Protein AF-0000000087012148 (afdb_homodimer)

Nearest PDB structures (foldseek):
  6m2l-assembly2_B  TM=3.483E-01  e=2.816E+00  Plasmodium falciparum
  6m2l-assembly2_B  TM=3.485E-01  e=2.816E+00  Plasmodium falciparum

Solvent-accessible surface area (backbone atoms only — not comparable to full-atom values): 12250 Å² total; per-residue (Å²): 110,65,52,36,38,50,12,11,38,54,11,36,57,61,31,47,66,71,32,68,91,50,53,59,61,25,16,51,49,19,29,75,74,71,70,39,85,30,46,66,58,12,48,53,53,48,35,51,50,29,19,52,47,32,41,52,51,52,48,51,41,53,75,36,44,45,42,52,46,76,83,33,65,62,16,32,44,51,51,5,38,26,48,8,15,28,47,37,55,70,45,52,46,51,46,27,76,71,75,50,79,64,88,87,43,71,61,60,51,50,30,31,28,49,22,18,27,45,19,32,47,48,29,45,71,72,102,112,66,52,36,38,51,12,10,38,53,12,36,58,59,32,47,67,73,31,70,92,50,52,61,62,26,16,52,50,19,28,74,72,72,69,41,84,31,46,68,57,10,47,52,52,49,34,52,51,28,20,51,49,32,40,52,51,53,48,53,39,53,75,36,46,46,41,51,46,77,86,34,66,62,15,32,43,50,50,4,38,26,46,8,15,29,47,37,56,70,45,52,46,50,45,27,75,72,74,50,79,66,87,86,45,69,62,58,51,50,28,32,29,49,22,17,28,44,18,32,47,47,30,46,71,72,103

Sequence (254 aa):
MIKKILSGFIGGLLEIIFFINNLSVFSTISYHVLRIDSVIVGILLHLIAAIIIALVGISIIEVTKVRYENRNFLSTLIMGILFGSAVLSLFSLPVHLLVFPIKITLTYVLAHIFYGIITYLVYSFFKMIKKILSGFIGGLLEIIFFINNLSVFSTISYHVLRIDSVIVGILLHLIAAIIIALVGISIIEVTKVRYENRNFLSTLIMGILFGSAVLSLFSLPVHLLVFPIKITLTYVLAHIFYGIITYLVYSFFK

Structure (mmCIF, N/CA/C/O backbone):
data_AF-0000000087012148-model_v1
#
loop_
_entity.id
_entity.type
_entity.pdbx_description
1 polymer 'Uncharacterized protein'
#
loop_
_atom_site.group_PDB
_atom_site.id
_atom_site.type_symbol
_atom_site.label_atom_id
_atom_site.label_alt_id
_atom_site.label_comp_id
_atom_site.label_asym_id
_atom_site.label_entity_id
_atom_site.label_seq_id
_atom_site.pdbx_PDB_ins_code
_atom_site.Cartn_x
_atom_site.Cartn_y
_atom_site.Cartn_z
_atom_site.occupancy
_atom_site.B_iso_or_equiv
_atom_site.auth_seq_id
_atom_site.auth_comp_id
_atom_site.auth_asym_id
_atom_site.auth_atom_id
_atom_site.pdbx_PDB_model_num
ATOM 1 N N . MET A 1 1 ? 14.242 19.812 -2.201 1 91.94 1 MET A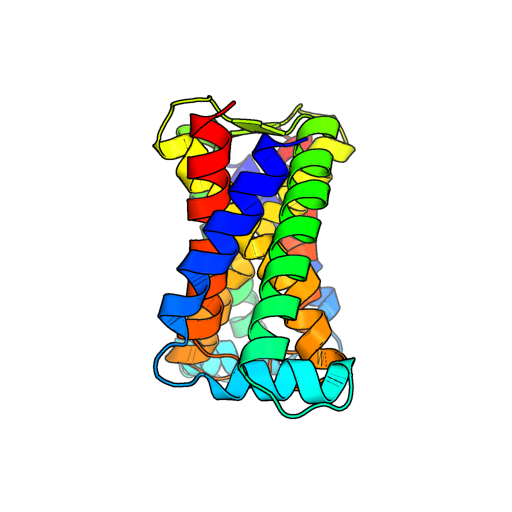 N 1
ATOM 2 C CA . MET A 1 1 ? 14.516 18.797 -3.221 1 91.94 1 MET A CA 1
ATOM 3 C C . MET A 1 1 ? 15.594 17.844 -2.756 1 91.94 1 MET A C 1
ATOM 5 O O . MET A 1 1 ? 15.367 16.625 -2.691 1 91.94 1 MET A O 1
ATOM 9 N N . ILE A 1 2 ? 16.672 18.219 -2.178 1 94.56 2 ILE A N 1
ATOM 10 C CA . ILE A 1 2 ? 17.812 17.406 -1.801 1 94.56 2 ILE A CA 1
ATOM 11 C C . ILE A 1 2 ? 17.422 16.438 -0.677 1 94.56 2 ILE A C 1
ATOM 13 O O . ILE A 1 2 ? 17.859 15.289 -0.653 1 94.56 2 ILE A O 1
ATOM 17 N N . LYS A 1 3 ? 16.609 16.906 0.231 1 96.19 3 LYS A N 1
ATOM 18 C CA . LYS A 1 3 ? 16.188 16.047 1.338 1 96.19 3 LYS A CA 1
ATOM 19 C C . LYS A 1 3 ? 15.383 14.859 0.835 1 96.19 3 LYS A C 1
ATOM 21 O O . LYS A 1 3 ? 15.516 13.75 1.353 1 96.19 3 LYS A O 1
ATOM 26 N N . LYS A 1 4 ? 14.562 15.102 -0.16 1 97.75 4 LYS A N 1
ATOM 27 C CA . LYS A 1 4 ? 13.766 14.023 -0.745 1 97.75 4 LYS A CA 1
ATOM 28 C C . LYS A 1 4 ? 14.65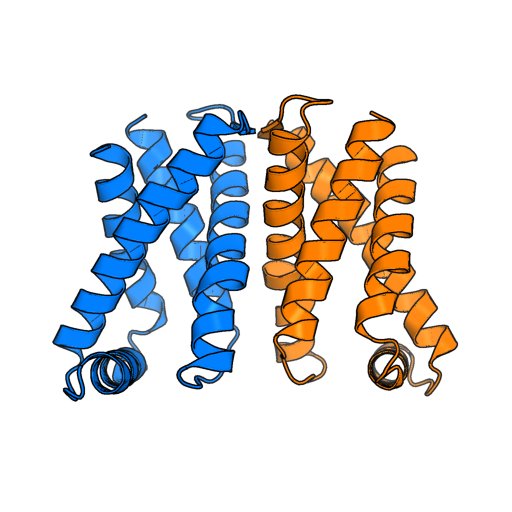6 13.016 -1.473 1 97.75 4 LYS A C 1
ATOM 30 O O . LYS A 1 4 ? 14.438 11.812 -1.373 1 97.75 4 LYS A O 1
ATOM 35 N N . ILE A 1 5 ? 15.633 13.547 -2.186 1 98 5 ILE A N 1
ATOM 36 C CA . ILE A 1 5 ? 16.562 12.711 -2.93 1 98 5 ILE A CA 1
ATOM 37 C C . ILE A 1 5 ? 17.359 11.836 -1.962 1 98 5 ILE A C 1
ATOM 39 O O . ILE A 1 5 ? 17.453 10.625 -2.15 1 98 5 ILE A O 1
ATOM 43 N N . LEU A 1 6 ? 17.859 12.484 -0.944 1 98.31 6 LEU A N 1
ATOM 44 C CA . LEU A 1 6 ? 18.656 11.766 0.051 1 98.31 6 LEU A CA 1
ATOM 45 C C . LEU A 1 6 ? 17.812 10.711 0.758 1 98.31 6 LEU A C 1
ATOM 47 O O . LEU A 1 6 ? 18.281 9.602 1.019 1 98.31 6 LEU A O 1
ATOM 51 N N . SER A 1 7 ? 16.594 11.031 1.117 1 98.44 7 SER A N 1
ATOM 52 C CA . SER A 1 7 ? 15.695 10.109 1.802 1 98.44 7 SER A CA 1
ATOM 53 C C . SER A 1 7 ? 15.383 8.891 0.935 1 98.44 7 SER A C 1
ATOM 55 O O . SER A 1 7 ? 15.422 7.754 1.413 1 98.44 7 SER A O 1
ATOM 57 N N . GLY A 1 8 ? 15.102 9.164 -0.38 1 98.69 8 GLY A N 1
ATOM 58 C CA . GLY A 1 8 ? 14.859 8.062 -1.299 1 98.69 8 GLY A CA 1
ATOM 59 C C . GLY A 1 8 ? 16.078 7.168 -1.496 1 98.69 8 GLY A C 1
ATOM 60 O O . GLY A 1 8 ? 15.945 5.945 -1.564 1 98.69 8 GLY A O 1
ATOM 61 N N . PHE A 1 9 ? 17.234 7.801 -1.515 1 98.75 9 PHE A N 1
ATOM 62 C CA . PHE A 1 9 ? 18.484 7.062 -1.717 1 98.75 9 PHE A CA 1
ATOM 63 C C . PHE A 1 9 ? 18.766 6.152 -0.529 1 98.75 9 PHE A C 1
ATOM 65 O O . PHE A 1 9 ? 19.031 4.961 -0.702 1 98.75 9 PHE A O 1
ATOM 72 N N . ILE A 1 10 ? 18.703 6.699 0.654 1 98.81 10 ILE A N 1
ATOM 73 C CA . ILE A 1 10 ? 19 5.934 1.859 1 98.81 10 ILE A CA 1
ATOM 74 C C . ILE A 1 10 ? 17.953 4.836 2.045 1 98.81 10 ILE A C 1
ATOM 76 O O . ILE A 1 10 ? 18.281 3.697 2.373 1 98.81 10 ILE A O 1
ATOM 80 N N . GLY A 1 11 ? 16.688 5.188 1.846 1 98.75 11 GLY A N 1
ATOM 81 C CA . GLY A 1 11 ? 15.641 4.176 1.901 1 98.75 11 GLY A CA 1
ATOM 82 C C . GLY A 1 11 ? 15.867 3.033 0.93 1 98.75 11 GLY A C 1
ATOM 83 O O . GLY A 1 11 ? 15.758 1.864 1.306 1 98.75 11 GLY A O 1
ATOM 84 N N . GLY A 1 12 ? 16.172 3.348 -0.321 1 98.56 12 GLY A N 1
ATOM 85 C CA . GLY A 1 12 ? 16.438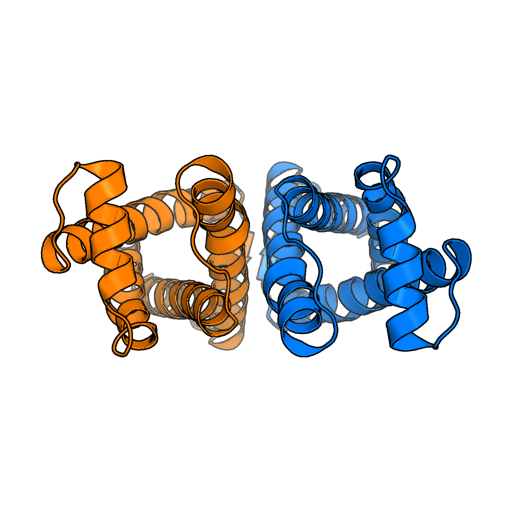 2.34 -1.339 1 98.56 12 GLY A CA 1
ATOM 86 C C . GLY A 1 12 ? 17.656 1.488 -1.04 1 98.56 12 GLY A C 1
ATOM 87 O O . GLY A 1 12 ? 17.641 0.277 -1.27 1 98.56 12 GLY A O 1
ATOM 88 N N . LEU A 1 13 ? 18.656 2.154 -0.53 1 98.56 13 LEU A N 1
ATOM 89 C CA . LEU A 1 13 ? 19.891 1.451 -0.211 1 98.56 13 LEU A CA 1
ATOM 90 C C . LEU A 1 13 ? 19.656 0.433 0.902 1 98.56 13 LEU A C 1
ATOM 92 O O . LEU A 1 13 ? 20.078 -0.724 0.783 1 98.56 13 LEU A O 1
ATOM 96 N N . LEU A 1 14 ? 19 0.819 1.932 1 98.62 14 LEU A N 1
ATOM 97 C CA . LEU A 1 14 ? 18.797 -0.055 3.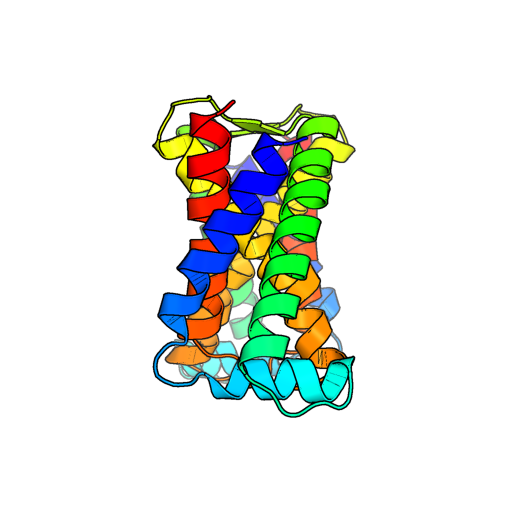082 1 98.62 14 LEU A CA 1
ATOM 98 C C . LEU A 1 14 ? 17.781 -1.148 2.768 1 98.62 14 LEU A C 1
ATOM 100 O O . LEU A 1 14 ? 17.812 -2.227 3.363 1 98.62 14 LEU A O 1
ATOM 104 N N . GLU A 1 15 ? 16.906 -0.834 1.842 1 98 15 GLU A N 1
ATOM 105 C CA . GLU A 1 15 ? 15.922 -1.829 1.407 1 98 15 GLU A CA 1
ATOM 106 C C . GLU A 1 15 ? 16.609 -3.074 0.858 1 98 15 GLU A C 1
ATOM 108 O O . GLU A 1 15 ? 16.078 -4.18 0.941 1 98 15 GLU A O 1
ATOM 113 N N . ILE A 1 16 ? 17.844 -2.955 0.319 1 97.5 16 ILE A N 1
ATOM 114 C CA . ILE A 1 16 ? 18.578 -4.035 -0.337 1 97.5 16 ILE A CA 1
ATOM 115 C C . ILE A 1 16 ? 18.875 -5.137 0.672 1 97.5 16 ILE A C 1
ATOM 117 O O . ILE A 1 16 ? 19.016 -6.305 0.3 1 97.5 16 ILE A O 1
ATOM 121 N N . ILE A 1 17 ? 18.891 -4.82 1.974 1 97.69 17 ILE A N 1
ATOM 122 C CA . ILE A 1 17 ? 19.203 -5.793 3.018 1 97.69 17 ILE A CA 1
ATOM 123 C C . ILE A 1 17 ? 18.188 -6.934 2.963 1 97.69 17 ILE A C 1
ATOM 125 O O . ILE A 1 17 ? 18.516 -8.086 3.266 1 97.69 17 ILE A O 1
ATOM 129 N N . PHE A 1 18 ? 16.984 -6.703 2.523 1 97.06 18 PHE A N 1
ATOM 130 C CA . PHE A 1 18 ? 15.922 -7.703 2.467 1 97.06 18 PHE A CA 1
ATOM 131 C C . PHE A 1 18 ? 16.172 -8.703 1.343 1 97.06 18 PHE A C 1
ATOM 133 O O . PHE A 1 18 ? 15.547 -9.758 1.29 1 97.06 18 PHE A O 1
ATOM 140 N N . PHE A 1 19 ? 17.141 -8.367 0.481 1 94.94 19 PHE A N 1
ATOM 141 C CA . PHE A 1 19 ? 17.344 -9.195 -0.703 1 94.94 19 PHE A CA 1
ATOM 142 C C . PHE A 1 19 ? 18.766 -9.766 -0.725 1 94.94 19 PHE A C 1
ATOM 144 O O . PHE A 1 19 ? 19.219 -10.258 -1.755 1 94.94 19 PHE A O 1
ATOM 151 N N . ILE A 1 20 ? 19.438 -9.711 0.345 1 94.19 20 ILE A N 1
ATOM 152 C CA . ILE A 1 20 ? 20.844 -10.102 0.392 1 94.19 20 ILE A CA 1
ATOM 153 C C . ILE A 1 20 ? 20.984 -11.586 0.055 1 94.19 20 ILE A C 1
ATOM 155 O O . ILE A 1 20 ? 21.984 -12 -0.529 1 94.19 20 ILE A O 1
ATOM 159 N N . ASN A 1 21 ? 19.922 -12.414 0.389 1 92.81 21 ASN A N 1
ATOM 160 C CA . ASN A 1 21 ? 19.984 -13.852 0.114 1 92.81 21 ASN A CA 1
ATOM 161 C C . ASN A 1 21 ? 19.562 -14.164 -1.318 1 92.81 21 ASN A C 1
ATOM 163 O O . ASN A 1 21 ? 19.672 -15.305 -1.767 1 92.81 21 ASN A O 1
ATOM 167 N N . ASN A 1 22 ? 19.078 -13.242 -1.98 1 92.12 22 ASN A N 1
ATOM 168 C CA . ASN A 1 22 ? 18.656 -13.414 -3.369 1 92.12 22 ASN A CA 1
ATOM 169 C C . ASN A 1 22 ? 18.828 -12.133 -4.168 1 92.12 22 ASN A C 1
ATOM 171 O O . ASN A 1 22 ? 17.844 -11.477 -4.52 1 92.12 22 ASN A O 1
ATOM 175 N N . LEU A 1 23 ? 20.031 -11.93 -4.578 1 93.94 23 LEU A N 1
ATOM 176 C CA . LEU A 1 23 ? 20.344 -10.688 -5.281 1 93.94 23 LEU A CA 1
ATOM 177 C C . LEU A 1 23 ? 20.016 -10.805 -6.766 1 93.94 23 LEU A C 1
ATOM 179 O O . LEU A 1 23 ? 20.062 -9.812 -7.492 1 93.94 23 LEU A O 1
ATOM 183 N N . SER A 1 24 ? 19.625 -12.016 -7.184 1 93.19 24 SER A N 1
ATOM 184 C CA . SER A 1 24 ? 19.328 -12.234 -8.594 1 93.19 24 SER A CA 1
ATOM 185 C C . SER A 1 24 ? 18.109 -11.43 -9.047 1 93.19 24 SER A C 1
ATOM 187 O O . SER A 1 24 ? 17.938 -11.188 -10.242 1 93.19 24 SER A O 1
ATOM 189 N N . VAL A 1 25 ? 17.312 -11.016 -8.07 1 91.56 25 VAL A N 1
ATOM 190 C CA . VAL A 1 25 ? 16.172 -10.18 -8.383 1 91.56 25 VAL A CA 1
ATOM 191 C C . VAL A 1 25 ? 16.625 -8.914 -9.102 1 91.56 25 VAL A C 1
ATOM 193 O O . VAL A 1 25 ? 15.938 -8.422 -10.008 1 91.56 25 VAL A O 1
ATOM 196 N N . PHE A 1 26 ? 17.766 -8.398 -8.781 1 95 26 PHE A N 1
ATOM 197 C CA . PHE A 1 26 ? 18.266 -7.168 -9.391 1 95 26 PHE A CA 1
ATOM 198 C C . PHE A 1 26 ? 18.797 -7.434 -10.797 1 95 26 PHE A C 1
ATOM 200 O O . PHE A 1 26 ? 18.641 -6.598 -11.688 1 95 26 PHE A O 1
ATOM 207 N N . SER A 1 27 ? 19.359 -8.602 -11 1 95.44 27 SER A N 1
ATOM 208 C CA . SER A 1 27 ? 19.75 -8.945 -12.359 1 95.44 27 SER A CA 1
ATOM 209 C C . SER A 1 27 ? 18.547 -9.125 -13.266 1 95.44 27 SER A C 1
ATOM 211 O O . SER A 1 27 ? 18.594 -8.789 -14.453 1 95.44 27 SER A O 1
ATOM 213 N N . THR A 1 28 ? 17.5 -9.648 -12.68 1 92.94 28 THR A N 1
ATOM 214 C CA . THR A 1 28 ? 16.25 -9.773 -13.43 1 92.94 28 THR A CA 1
ATOM 215 C C . THR A 1 28 ? 15.742 -8.398 -13.867 1 92.94 28 THR A C 1
ATOM 217 O O . THR A 1 28 ? 15.312 -8.219 -15 1 92.94 28 THR A O 1
ATOM 220 N N . ILE A 1 29 ? 15.789 -7.484 -13 1 92.56 29 ILE A N 1
ATOM 221 C CA . ILE A 1 29 ? 15.359 -6.121 -13.281 1 92.56 29 ILE A CA 1
ATOM 222 C C . ILE A 1 29 ? 16.203 -5.531 -14.406 1 92.56 29 ILE A C 1
ATOM 224 O O . ILE A 1 29 ? 15.672 -5.016 -15.391 1 92.56 29 ILE A O 1
ATOM 228 N N . SER A 1 30 ? 17.5 -5.617 -14.297 1 95.38 30 SER A N 1
ATOM 229 C CA . SER A 1 30 ? 18.375 -5.027 -15.289 1 95.38 30 SER A CA 1
ATOM 230 C C . SER A 1 30 ? 18.203 -5.699 -16.656 1 95.38 30 SER A C 1
ATOM 232 O O . SER A 1 30 ? 18.234 -5.035 -17.688 1 95.38 30 SER A O 1
ATOM 234 N N . TYR A 1 31 ? 18.016 -6.984 -16.641 1 94.56 31 TYR A N 1
ATOM 235 C CA . TYR A 1 31 ? 17.812 -7.703 -17.891 1 94.56 31 TYR A CA 1
ATOM 236 C C . TYR A 1 31 ? 16.547 -7.227 -18.594 1 94.56 31 TYR A C 1
ATOM 238 O O . TYR A 1 31 ? 16.547 -7 -19.797 1 94.56 31 TYR A O 1
ATOM 246 N N . HIS A 1 32 ? 15.492 -7.039 -17.828 1 93.19 32 HIS A N 1
ATOM 247 C CA . HIS A 1 32 ? 14.211 -6.672 -18.438 1 93.19 32 HIS A CA 1
ATOM 248 C C . HIS A 1 32 ? 14.211 -5.207 -18.859 1 93.19 32 HIS A C 1
ATOM 250 O O . HIS A 1 32 ? 13.523 -4.844 -19.828 1 93.19 32 HIS A O 1
ATOM 256 N N . VAL A 1 33 ? 14.992 -4.391 -18.203 1 91.56 33 VAL A N 1
ATOM 257 C CA . VAL A 1 33 ? 14.969 -2.965 -18.5 1 91.56 33 VAL A CA 1
ATOM 258 C C . VAL A 1 33 ? 16.031 -2.637 -19.547 1 91.56 33 VAL A C 1
ATOM 260 O O . VAL A 1 33 ? 15.773 -1.896 -20.5 1 91.56 33 VAL A O 1
ATOM 263 N N . LEU A 1 34 ? 17.188 -3.211 -19.5 1 96.06 34 LEU A N 1
ATOM 264 C CA . LEU A 1 34 ? 18.312 -2.795 -20.328 1 96.06 34 LEU A CA 1
ATOM 265 C C . LEU A 1 34 ? 18.844 -3.967 -21.156 1 96.06 34 LEU A C 1
ATOM 267 O O . LEU A 1 34 ? 19.719 -3.791 -22 1 96.06 34 LEU A O 1
ATOM 271 N N . ARG A 1 35 ? 18.359 -5.195 -20.859 1 96.5 35 ARG A N 1
ATOM 272 C CA . ARG A 1 35 ? 18.844 -6.41 -21.516 1 96.5 35 ARG A CA 1
ATOM 273 C C . ARG A 1 35 ? 20.281 -6.719 -21.125 1 96.5 35 ARG A C 1
ATOM 275 O O . ARG A 1 35 ? 21.078 -7.164 -21.953 1 96.5 35 ARG A O 1
ATOM 282 N N . ILE A 1 36 ? 20.688 -6.332 -19.906 1 96.75 36 ILE A N 1
ATOM 283 C CA . ILE A 1 36 ? 22 -6.629 -19.312 1 96.75 36 ILE A CA 1
ATOM 284 C C . ILE A 1 36 ? 21.797 -7.465 -18.047 1 96.75 36 ILE A C 1
ATOM 286 O O . ILE A 1 36 ? 21.047 -7.082 -17.156 1 96.75 36 ILE A O 1
ATOM 290 N N . ASP A 1 37 ? 22.375 -8.617 -18.016 1 96.38 37 ASP A N 1
ATOM 291 C CA . ASP A 1 37 ? 22.297 -9.477 -16.828 1 96.38 37 ASP A CA 1
ATOM 292 C C . ASP A 1 37 ? 23.359 -9.109 -15.805 1 96.38 37 ASP A C 1
ATOM 294 O O . ASP A 1 37 ? 24.453 -9.664 -15.812 1 96.38 37 ASP A O 1
ATOM 298 N N . SER A 1 38 ? 23.062 -8.156 -14.969 1 97.81 38 SER A N 1
ATOM 299 C CA . SER A 1 38 ? 24.016 -7.648 -13.992 1 97.81 38 SER A CA 1
ATOM 300 C C . SER A 1 38 ? 23.328 -7.238 -12.695 1 97.81 38 SER A C 1
ATOM 302 O O . SER A 1 38 ? 22.406 -6.406 -12.711 1 97.81 38 SER A O 1
ATOM 304 N N . VAL A 1 39 ? 23.766 -7.777 -11.617 1 97.5 39 VAL A N 1
ATOM 305 C CA . VAL A 1 39 ? 23.25 -7.449 -10.297 1 97.5 39 VAL A CA 1
ATOM 306 C C . VAL A 1 39 ? 23.547 -5.988 -9.969 1 97.5 39 VAL A C 1
ATOM 308 O O . VAL A 1 39 ? 22.672 -5.266 -9.484 1 97.5 39 VAL A O 1
ATOM 311 N N . ILE A 1 40 ? 24.734 -5.547 -10.281 1 97.88 40 ILE A N 1
ATOM 312 C CA . ILE A 1 40 ? 25.172 -4.191 -9.953 1 97.88 40 ILE A CA 1
ATOM 313 C C . ILE A 1 40 ? 24.328 -3.18 -10.719 1 97.88 40 ILE A C 1
ATOM 315 O O . ILE A 1 40 ? 23.859 -2.188 -10.148 1 97.88 40 ILE A O 1
ATOM 319 N N . VAL A 1 41 ? 24.094 -3.459 -11.992 1 98.06 41 VAL A N 1
ATOM 320 C CA . VAL A 1 41 ? 23.281 -2.561 -12.805 1 98.06 41 VAL A CA 1
ATOM 321 C C . VAL A 1 41 ? 21.844 -2.559 -12.289 1 98.06 41 VAL A C 1
ATOM 323 O O . VAL A 1 41 ? 21.188 -1.509 -12.234 1 98.06 41 VAL A O 1
ATOM 326 N N . GLY A 1 42 ? 21.391 -3.711 -11.883 1 97.38 42 GLY A N 1
ATOM 327 C CA . GLY A 1 42 ? 20.062 -3.809 -11.305 1 97.38 42 GLY A CA 1
ATOM 328 C C . GLY A 1 42 ? 19.906 -2.998 -10.031 1 97.38 42 GLY A C 1
ATOM 329 O O . GLY A 1 42 ? 18.891 -2.348 -9.828 1 97.38 42 GLY A O 1
ATOM 330 N N . ILE A 1 43 ? 20.922 -3.01 -9.234 1 98 43 ILE A N 1
ATOM 331 C CA . ILE A 1 43 ? 20.922 -2.25 -7.988 1 98 43 ILE A CA 1
ATOM 332 C C . ILE A 1 43 ? 20.891 -0.755 -8.297 1 98 43 ILE A C 1
ATOM 334 O O . ILE A 1 43 ? 20.156 0.006 -7.672 1 98 43 ILE A O 1
ATOM 338 N N . LEU A 1 44 ? 21.688 -0.375 -9.25 1 98.31 44 LEU A N 1
ATOM 339 C CA . LEU A 1 44 ? 21.719 1.031 -9.633 1 98.31 44 LEU A CA 1
ATOM 340 C C . LEU A 1 44 ? 20.359 1.487 -10.133 1 98.31 44 LEU A C 1
ATOM 342 O O . LEU A 1 44 ? 19.891 2.57 -9.773 1 98.31 44 LEU A O 1
ATOM 346 N N . LEU A 1 45 ? 19.719 0.699 -10.969 1 97.56 45 LEU A N 1
ATOM 347 C CA . LEU A 1 45 ? 18.391 1.014 -11.469 1 97.56 45 LEU A CA 1
ATOM 348 C C . LEU A 1 45 ? 17.391 1.102 -10.328 1 97.56 45 LEU A C 1
ATOM 350 O O . LEU A 1 45 ? 16.531 1.991 -10.305 1 97.56 45 LEU A O 1
ATOM 354 N N . HIS A 1 46 ? 17.484 0.203 -9.438 1 97 46 HIS A N 1
ATOM 355 C CA . HIS A 1 46 ? 16.625 0.197 -8.258 1 97 46 HIS A CA 1
ATOM 356 C C . HIS A 1 46 ? 16.797 1.479 -7.449 1 97 46 HIS A C 1
ATOM 358 O O . HIS A 1 46 ? 15.812 2.074 -7.012 1 97 46 HIS A O 1
ATOM 364 N N . LEU A 1 47 ? 18.016 1.932 -7.258 1 98.5 47 LEU A N 1
ATOM 365 C CA . LEU A 1 47 ? 18.266 3.141 -6.48 1 98.5 47 LEU A CA 1
ATOM 366 C C . LEU A 1 47 ? 17.75 4.375 -7.211 1 98.5 47 LEU A C 1
ATOM 368 O O . LEU A 1 47 ? 17.203 5.289 -6.586 1 98.5 47 LEU A O 1
ATOM 372 N N . ILE A 1 48 ? 17.891 4.41 -8.484 1 98.38 48 ILE A N 1
ATOM 373 C CA . ILE A 1 48 ? 17.344 5.508 -9.281 1 98.38 48 ILE A CA 1
ATOM 374 C C . ILE A 1 48 ? 15.828 5.555 -9.117 1 98.38 48 ILE A C 1
ATOM 376 O O . ILE A 1 48 ? 15.258 6.621 -8.875 1 98.38 48 ILE A O 1
ATOM 380 N N . ALA A 1 49 ? 15.172 4.391 -9.258 1 97.94 49 ALA A N 1
ATOM 381 C CA . ALA A 1 49 ? 13.727 4.324 -9.094 1 97.94 49 ALA A CA 1
ATOM 382 C C . ALA A 1 49 ? 13.312 4.781 -7.695 1 97.94 49 ALA A C 1
ATOM 384 O O . ALA A 1 49 ? 12.352 5.535 -7.543 1 97.94 49 ALA A O 1
ATOM 385 N N . ALA A 1 50 ? 14.078 4.363 -6.684 1 98.56 50 ALA A N 1
ATOM 386 C CA . ALA A 1 50 ? 13.789 4.723 -5.297 1 98.56 50 ALA A CA 1
ATOM 387 C C . ALA A 1 50 ? 13.844 6.234 -5.094 1 98.56 50 ALA A C 1
ATOM 389 O O . ALA A 1 50 ? 13 6.809 -4.406 1 98.56 50 ALA A O 1
ATOM 390 N N . ILE A 1 51 ? 14.797 6.855 -5.699 1 98.69 51 ILE A N 1
ATOM 391 C CA . ILE A 1 51 ? 14.992 8.297 -5.578 1 98.69 51 ILE A CA 1
ATOM 392 C C . ILE A 1 51 ? 13.852 9.031 -6.277 1 98.69 51 ILE A C 1
ATOM 394 O O . ILE A 1 51 ? 13.258 9.953 -5.715 1 98.69 51 ILE A O 1
ATOM 398 N N . ILE A 1 52 ? 13.5 8.617 -7.5 1 98.62 52 ILE A N 1
ATOM 399 C CA . ILE A 1 52 ? 12.453 9.266 -8.281 1 98.62 52 ILE A CA 1
ATOM 400 C C . ILE A 1 52 ? 11.117 9.133 -7.555 1 98.62 52 ILE A C 1
ATOM 402 O O . ILE A 1 52 ? 10.367 10.109 -7.438 1 98.62 52 ILE A O 1
ATOM 406 N N . ILE A 1 53 ? 10.867 8.016 -7.023 1 98.56 53 ILE A N 1
ATOM 407 C CA . ILE A 1 53 ? 9.594 7.754 -6.359 1 98.56 53 ILE A CA 1
ATOM 408 C C . ILE A 1 53 ? 9.484 8.602 -5.09 1 98.56 53 ILE A C 1
ATOM 410 O O . ILE A 1 53 ? 8.43 9.148 -4.789 1 98.56 53 ILE A O 1
ATOM 414 N N . ALA A 1 54 ? 10.586 8.656 -4.324 1 98.56 54 ALA A N 1
ATOM 415 C CA . ALA A 1 54 ? 10.578 9.5 -3.129 1 98.56 54 ALA A CA 1
ATOM 416 C C . ALA A 1 54 ? 10.352 10.961 -3.494 1 98.56 54 ALA A C 1
ATOM 418 O O . ALA A 1 54 ? 9.547 11.648 -2.857 1 98.56 54 ALA A O 1
ATOM 419 N N . LEU A 1 55 ? 11.031 11.438 -4.527 1 98.44 55 LEU A N 1
ATOM 420 C CA . LEU A 1 55 ? 10.914 12.828 -4.969 1 98.44 55 LEU A CA 1
ATOM 421 C C . LEU A 1 55 ? 9.484 13.148 -5.387 1 98.44 55 LEU A C 1
ATOM 423 O O . LEU A 1 55 ? 8.914 14.141 -4.926 1 98.44 55 LEU A O 1
ATOM 427 N N . VAL A 1 56 ? 8.891 12.336 -6.23 1 98.12 56 VAL A N 1
ATOM 428 C CA . VAL A 1 56 ? 7.555 12.57 -6.777 1 98.12 56 VAL A CA 1
ATOM 429 C C . VAL A 1 56 ? 6.504 12.328 -5.695 1 98.12 56 VAL A C 1
ATOM 431 O O . VAL A 1 56 ? 5.621 13.164 -5.484 1 98.12 56 VAL A O 1
ATOM 434 N N . GLY A 1 57 ? 6.645 11.203 -4.988 1 98.25 57 GLY A N 1
ATOM 435 C CA . GLY A 1 57 ? 5.648 10.836 -3.992 1 98.25 57 GLY A CA 1
ATOM 436 C C . GLY A 1 57 ? 5.543 11.836 -2.854 1 98.25 57 GLY A C 1
ATOM 437 O O . GLY A 1 57 ? 4.445 12.266 -2.498 1 98.25 57 GLY A O 1
ATOM 438 N N . ILE A 1 58 ? 6.68 12.219 -2.26 1 97.75 58 ILE A N 1
ATOM 439 C CA . ILE A 1 58 ? 6.68 13.172 -1.158 1 97.75 58 ILE A CA 1
ATOM 440 C C . ILE A 1 58 ? 6.168 14.523 -1.65 1 97.75 58 ILE A C 1
ATOM 442 O O . ILE A 1 58 ? 5.426 15.211 -0.943 1 97.75 58 ILE A O 1
ATOM 446 N N . SER A 1 59 ? 6.539 14.922 -2.904 1 98 59 SER A N 1
ATOM 447 C CA . SER A 1 59 ? 6.07 16.188 -3.475 1 98 59 SER A CA 1
ATOM 448 C C . SER A 1 59 ? 4.551 16.203 -3.607 1 98 59 SER A C 1
ATOM 450 O O . SER A 1 59 ? 3.906 17.203 -3.297 1 98 59 SER A O 1
ATOM 452 N N . ILE A 1 60 ? 3.945 15.086 -4.051 1 97.81 60 ILE A N 1
ATOM 453 C CA . ILE A 1 60 ? 2.498 14.984 -4.195 1 97.81 60 ILE A CA 1
ATOM 454 C C . ILE A 1 60 ? 1.831 15.117 -2.83 1 97.81 60 ILE A C 1
ATOM 456 O O . ILE A 1 60 ? 0.867 15.875 -2.674 1 97.81 60 ILE A O 1
ATOM 460 N N . ILE A 1 61 ? 2.391 14.422 -1.839 1 97 61 ILE A N 1
ATOM 461 C CA . ILE A 1 61 ? 1.828 14.445 -0.492 1 97 61 ILE A CA 1
ATOM 462 C C . ILE A 1 61 ? 1.891 15.859 0.073 1 97 61 ILE A C 1
ATOM 464 O O . ILE A 1 61 ? 0.932 16.328 0.686 1 97 61 ILE A O 1
ATOM 468 N N . GLU A 1 62 ? 2.949 16.547 -0.174 1 94.94 62 GLU A N 1
ATOM 469 C CA . GLU A 1 62 ? 3.115 17.906 0.315 1 94.94 62 GLU A CA 1
ATOM 470 C C . GLU A 1 62 ? 2.135 18.859 -0.364 1 94.94 62 GLU A C 1
ATOM 472 O O . GLU A 1 62 ? 1.481 19.656 0.302 1 94.94 62 GLU A O 1
ATOM 477 N N . VAL A 1 63 ? 2.008 18.75 -1.661 1 95.56 63 VAL A N 1
ATOM 478 C CA . VAL A 1 63 ? 1.193 19.703 -2.414 1 95.56 63 VAL A CA 1
ATOM 479 C C . VAL A 1 63 ? -0.283 19.484 -2.094 1 95.56 63 VAL A C 1
ATOM 481 O O . VAL A 1 63 ? -1.077 20.438 -2.123 1 95.56 63 VAL A O 1
ATOM 484 N N . THR A 1 64 ? -0.662 18.266 -1.665 1 95.69 64 THR A N 1
ATOM 485 C CA . THR A 1 64 ? -2.062 17.969 -1.391 1 95.69 64 THR A CA 1
ATOM 486 C C . THR A 1 64 ? -2.398 18.234 0.073 1 95.69 64 THR A C 1
ATOM 488 O O . THR A 1 64 ? -3.512 17.969 0.522 1 95.69 64 THR A O 1
ATOM 491 N N . LYS A 1 65 ? -1.372 18.625 0.886 1 93.69 65 LYS A N 1
ATOM 492 C CA . LYS A 1 65 ? -1.552 19.125 2.244 1 93.69 65 LYS A CA 1
ATOM 493 C C . LYS A 1 65 ? -1.889 18 3.211 1 93.69 65 LYS A C 1
ATOM 495 O O . LYS A 1 65 ? -2.68 18.172 4.137 1 93.69 65 LYS A O 1
ATOM 500 N N . VAL A 1 66 ? -1.455 16.844 2.875 1 94.62 66 VAL A N 1
ATOM 501 C CA . VAL A 1 66 ? -1.369 15.805 3.9 1 94.62 66 VAL A CA 1
ATOM 502 C C . VAL A 1 66 ? -0.175 16.078 4.812 1 94.62 66 VAL A C 1
ATOM 504 O O . VAL A 1 66 ? 0.952 16.234 4.336 1 94.62 66 VAL A O 1
ATOM 507 N N . ARG A 1 67 ? -0.48 16.125 6.082 1 92.69 67 ARG A N 1
ATOM 508 C CA . ARG A 1 67 ? 0.553 16.562 7.016 1 92.69 67 ARG A CA 1
ATOM 509 C C . ARG A 1 67 ? 0.689 15.586 8.18 1 92.69 67 ARG A C 1
ATOM 511 O O . ARG A 1 67 ? -0.244 14.836 8.484 1 92.69 67 ARG A O 1
ATOM 518 N N . TYR A 1 68 ? 1.887 15.609 8.633 1 91.06 68 TYR A N 1
ATOM 519 C CA . TYR A 1 68 ? 2.182 14.891 9.867 1 91.06 68 TYR A CA 1
ATOM 520 C C . TYR A 1 68 ? 3.094 15.711 10.773 1 91.06 68 TYR A C 1
ATOM 522 O O . TYR A 1 68 ? 3.721 16.672 10.32 1 91.06 68 TYR A O 1
ATOM 530 N N . GLU A 1 69 ? 2.984 15.531 12.078 1 86.25 69 GLU A N 1
ATOM 531 C CA . GLU A 1 69 ? 3.83 16.281 13 1 86.25 69 GLU A CA 1
ATOM 532 C C . GLU A 1 69 ? 5.297 15.898 12.844 1 86.25 69 GLU A C 1
ATOM 534 O O . GLU A 1 69 ? 5.695 14.781 13.188 1 86.25 69 GLU A O 1
ATOM 539 N N . ASN A 1 70 ? 5.965 16.891 12.391 1 77.31 70 ASN A N 1
ATOM 540 C CA . ASN A 1 70 ? 7.391 16.656 12.18 1 77.31 70 ASN A CA 1
ATOM 541 C C . ASN A 1 70 ? 8.117 16.391 13.492 1 77.31 70 ASN A C 1
ATOM 543 O O . ASN A 1 70 ? 7.781 16.969 14.523 1 77.31 70 ASN A O 1
ATOM 547 N N . ARG A 1 71 ? 8.992 15.461 13.523 1 79.31 71 ARG A N 1
ATOM 548 C CA . ARG A 1 71 ? 9.852 15.078 14.641 1 79.31 71 ARG A CA 1
ATOM 549 C C . ARG A 1 71 ? 9.078 14.297 15.695 1 79.31 71 ARG A C 1
ATOM 551 O O . ARG A 1 71 ? 9.578 14.07 16.797 1 79.31 71 ARG A O 1
ATOM 558 N N . ASN A 1 72 ? 7.832 14.117 15.281 1 90.25 72 ASN A N 1
ATOM 559 C CA . ASN A 1 72 ? 7.125 13.094 16.047 1 90.25 72 ASN A CA 1
ATOM 560 C C . ASN A 1 72 ? 7.328 11.711 15.445 1 90.25 72 ASN A C 1
ATOM 562 O O . ASN A 1 72 ? 6.875 11.438 14.328 1 90.25 72 ASN A O 1
ATOM 566 N N . PHE A 1 73 ? 7.953 10.922 16.172 1 94.81 73 PHE A N 1
ATOM 567 C CA . PHE A 1 73 ? 8.391 9.625 15.68 1 94.81 73 PHE A CA 1
ATOM 568 C C . PHE A 1 73 ? 7.207 8.805 15.188 1 94.81 73 PHE A C 1
ATOM 570 O O . PHE A 1 73 ? 7.266 8.195 14.117 1 94.81 73 PHE A O 1
ATOM 577 N N . LEU A 1 74 ? 6.086 8.812 15.945 1 95.75 74 LEU A N 1
ATOM 578 C CA . LEU A 1 74 ? 4.934 7.984 15.594 1 95.75 74 LEU A CA 1
ATOM 579 C C . LEU A 1 74 ? 4.266 8.492 14.32 1 95.75 74 LEU A C 1
ATOM 581 O O . LEU A 1 74 ? 3.865 7.695 13.469 1 95.75 74 LEU A O 1
ATOM 585 N N . SER A 1 75 ? 4.145 9.766 14.164 1 96.81 75 SER A N 1
ATOM 586 C CA . SER A 1 75 ? 3.547 10.328 12.961 1 96.81 75 SER A CA 1
ATOM 587 C C . SER A 1 75 ? 4.406 10.039 11.727 1 96.81 75 SER A C 1
ATOM 589 O O . SER A 1 75 ? 3.885 9.703 10.664 1 96.81 75 SER A O 1
ATOM 591 N N . THR A 1 76 ? 5.727 10.156 11.945 1 97.12 76 THR A N 1
ATOM 592 C CA . THR A 1 76 ? 6.652 9.891 10.852 1 97.12 76 THR A CA 1
ATOM 593 C C . THR A 1 76 ? 6.625 8.422 10.461 1 97.12 76 THR A C 1
ATOM 595 O O . THR A 1 76 ? 6.668 8.086 9.273 1 97.12 76 THR A O 1
ATOM 598 N N . LEU A 1 77 ? 6.531 7.598 11.453 1 98.06 77 LEU A N 1
ATOM 599 C CA . LEU A 1 77 ? 6.477 6.156 11.234 1 98.06 77 LEU A CA 1
ATOM 600 C C . LEU A 1 77 ? 5.238 5.773 10.43 1 98.06 77 LEU A C 1
ATOM 602 O O . LEU A 1 77 ? 5.332 5.016 9.469 1 98.06 77 LEU A O 1
ATOM 606 N N . ILE A 1 78 ? 4.113 6.312 10.781 1 98.44 78 ILE A N 1
ATOM 607 C CA . ILE A 1 78 ? 2.857 5.973 10.117 1 98.44 78 ILE A CA 1
ATOM 608 C C . ILE A 1 78 ? 2.863 6.516 8.695 1 98.44 78 ILE A C 1
ATOM 610 O O . ILE A 1 78 ? 2.432 5.836 7.762 1 98.44 78 ILE A O 1
ATOM 614 N N . MET A 1 79 ? 3.393 7.719 8.555 1 98.06 79 MET A N 1
ATOM 615 C CA . MET A 1 79 ? 3.504 8.266 7.203 1 98.06 79 MET A CA 1
ATOM 616 C C . MET A 1 79 ? 4.41 7.395 6.34 1 98.06 79 MET A C 1
ATOM 618 O O . MET A 1 79 ? 4.129 7.18 5.16 1 98.06 79 MET A O 1
ATOM 622 N N . GLY A 1 80 ? 5.508 6.91 6.922 1 98.62 80 GLY A N 1
ATOM 623 C CA . GLY A 1 80 ? 6.402 6.012 6.211 1 98.62 80 GLY A CA 1
ATOM 624 C C . GLY A 1 80 ? 5.738 4.715 5.793 1 98.62 80 GLY A C 1
ATOM 625 O O . GLY A 1 80 ? 5.918 4.254 4.664 1 98.62 80 GLY A O 1
ATOM 626 N N . ILE A 1 81 ? 4.953 4.133 6.66 1 98.81 81 ILE A N 1
ATOM 627 C CA . ILE A 1 81 ? 4.223 2.9 6.371 1 98.81 81 ILE A CA 1
ATOM 628 C C . ILE A 1 81 ? 3.246 3.137 5.219 1 98.81 81 ILE A C 1
ATOM 630 O O . ILE A 1 81 ? 3.186 2.346 4.277 1 98.81 81 ILE A O 1
ATOM 634 N N . LEU A 1 82 ? 2.525 4.262 5.332 1 98.81 82 LEU A N 1
ATOM 635 C CA . LE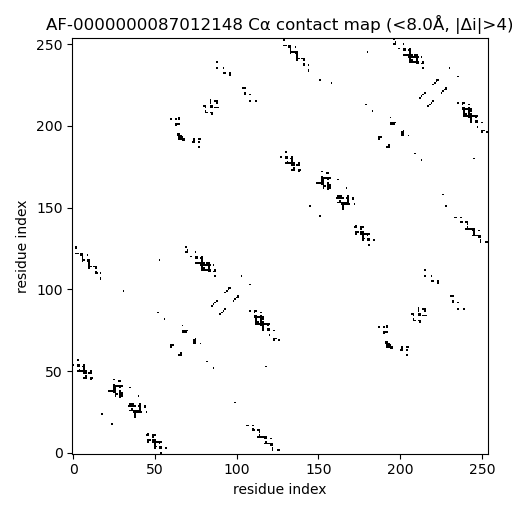U A 1 82 ? 1.563 4.617 4.293 1 98.81 82 LEU A CA 1
ATOM 636 C C . LEU A 1 82 ? 2.266 4.844 2.957 1 98.81 82 LEU A C 1
ATOM 638 O O . LEU A 1 82 ? 1.821 4.336 1.925 1 98.81 82 LEU A O 1
ATOM 642 N N . PHE A 1 83 ? 3.375 5.527 2.959 1 98.75 83 PHE A N 1
ATOM 643 C CA . PHE A 1 83 ? 4.125 5.848 1.75 1 98.75 83 PHE A CA 1
ATOM 644 C C . PHE A 1 83 ? 4.707 4.582 1.126 1 98.75 83 PHE A C 1
ATOM 646 O O . PHE A 1 83 ? 4.562 4.355 -0.077 1 98.75 83 PHE A O 1
ATOM 653 N N . GLY A 1 84 ? 5.367 3.77 1.923 1 98.88 84 GLY A N 1
ATOM 654 C CA . GLY A 1 84 ? 5.914 2.518 1.426 1 98.88 84 GLY A CA 1
ATOM 655 C C . GLY A 1 84 ? 4.859 1.599 0.835 1 98.88 84 GLY A C 1
ATOM 656 O O . GLY A 1 84 ? 5.105 0.932 -0.172 1 98.88 84 GLY A O 1
ATOM 657 N N . SER A 1 85 ? 3.68 1.562 1.458 1 98.81 85 SER A N 1
ATOM 658 C CA . SER A 1 85 ? 2.568 0.77 0.941 1 98.81 85 SER A CA 1
ATOM 659 C C . SER A 1 85 ? 2.1 1.292 -0.413 1 98.81 85 SER A C 1
ATOM 661 O O . SER A 1 85 ? 1.771 0.509 -1.307 1 98.81 85 SER A O 1
ATOM 663 N N . ALA A 1 86 ? 2.102 2.568 -0.521 1 98.81 86 ALA A N 1
ATOM 664 C CA . ALA A 1 86 ? 1.694 3.164 -1.79 1 98.81 86 ALA A CA 1
ATOM 665 C C . ALA A 1 86 ? 2.715 2.871 -2.887 1 98.81 86 ALA A C 1
ATOM 667 O O . ALA A 1 86 ? 2.344 2.623 -4.035 1 98.81 86 ALA A O 1
ATOM 668 N N . VAL A 1 87 ? 3.945 2.982 -2.535 1 98.56 87 VAL A N 1
ATOM 669 C CA . VAL A 1 87 ? 5 2.658 -3.488 1 98.56 87 VAL A CA 1
ATOM 670 C C . VAL A 1 87 ? 4.816 1.231 -4 1 98.56 87 VAL A C 1
ATOM 672 O O . VAL A 1 87 ? 4.926 0.977 -5.203 1 98.56 87 VAL A O 1
ATOM 675 N N . LEU A 1 88 ? 4.551 0.343 -3.078 1 98.31 88 LEU A N 1
ATOM 676 C CA . LEU A 1 88 ? 4.309 -1.047 -3.451 1 98.31 88 LEU A CA 1
ATOM 677 C C . LEU A 1 88 ? 3.088 -1.164 -4.355 1 98.31 88 LEU A C 1
ATOM 679 O O . LEU A 1 88 ? 3.168 -1.752 -5.438 1 98.31 88 LEU A O 1
ATOM 683 N N . SER A 1 89 ? 1.994 -0.58 -3.99 1 98.31 89 SER A N 1
ATOM 684 C CA . SER A 1 89 ? 0.697 -0.792 -4.625 1 98.31 89 SER A CA 1
ATOM 685 C C . SER A 1 89 ? 0.617 -0.079 -5.973 1 98.31 89 SER A C 1
ATOM 687 O O . SER A 1 89 ? 0.013 -0.591 -6.914 1 98.31 89 SER A O 1
ATOM 689 N N . LEU A 1 90 ? 1.215 1.047 -6.055 1 98.19 90 LEU A N 1
ATOM 690 C CA . LEU A 1 90 ? 0.993 1.881 -7.23 1 98.19 90 LEU A CA 1
ATOM 691 C C . LEU A 1 90 ? 2.141 1.733 -8.227 1 98.19 90 LEU A C 1
ATOM 693 O O . LEU A 1 90 ? 1.983 2.041 -9.406 1 98.19 90 LEU A O 1
ATOM 697 N N . PHE A 1 91 ? 3.25 1.367 -7.793 1 96.56 91 PHE A N 1
ATOM 698 C CA . PHE A 1 91 ? 4.398 1.322 -8.695 1 96.56 91 PHE A CA 1
ATOM 699 C C . PHE A 1 91 ? 4.941 -0.097 -8.805 1 96.56 91 PHE A C 1
ATOM 701 O O . PHE A 1 91 ? 4.859 -0.716 -9.867 1 96.56 91 PHE A O 1
ATOM 708 N N . SER A 1 92 ? 5.316 -0.7 -7.738 1 96.19 92 SER A N 1
ATOM 709 C CA . SER A 1 92 ? 6.051 -1.958 -7.809 1 96.19 92 SER A CA 1
ATOM 710 C C . SER A 1 92 ? 5.156 -3.098 -8.289 1 96.19 92 SER A C 1
ATOM 712 O O . SER A 1 92 ? 5.527 -3.84 -9.195 1 96.19 92 SER A O 1
ATOM 714 N N . LEU A 1 93 ? 4.023 -3.209 -7.723 1 96.5 93 LEU A N 1
ATOM 715 C CA . LEU A 1 93 ? 3.145 -4.312 -8.109 1 96.5 93 LEU A CA 1
ATOM 716 C C . LEU A 1 93 ? 2.711 -4.18 -9.562 1 96.5 93 LEU A C 1
ATOM 718 O O . LEU A 1 93 ? 2.854 -5.121 -10.344 1 96.5 93 LEU A O 1
ATOM 722 N N . PRO A 1 94 ? 2.242 -3.066 -9.984 1 94.88 94 PRO A N 1
ATOM 723 C CA . PRO A 1 94 ? 1.87 -2.945 -11.398 1 94.88 94 PRO A CA 1
ATOM 724 C C . PRO A 1 94 ? 3.023 -3.275 -12.344 1 94.88 94 PRO A C 1
ATOM 726 O O . PRO A 1 94 ? 2.82 -3.941 -13.359 1 94.88 94 PRO A O 1
ATOM 729 N N . VAL A 1 95 ? 4.199 -2.799 -12.031 1 91.56 95 VAL A N 1
ATOM 730 C CA . VAL A 1 95 ? 5.355 -3.061 -12.883 1 91.56 95 VAL A CA 1
ATOM 731 C C . VAL A 1 95 ? 5.602 -4.566 -12.969 1 91.56 95 VAL A C 1
ATOM 733 O O . VAL A 1 95 ? 5.848 -5.098 -14.055 1 91.56 95 VAL A O 1
ATOM 736 N N . HIS A 1 96 ? 5.418 -5.301 -11.883 1 90.25 96 HIS A N 1
ATOM 737 C CA . HIS A 1 96 ? 5.723 -6.727 -11.859 1 90.25 96 HIS A CA 1
ATOM 738 C C . HIS A 1 96 ? 4.559 -7.543 -12.414 1 90.25 96 HIS A C 1
ATOM 740 O O . HIS A 1 96 ? 4.758 -8.633 -12.945 1 90.25 96 HIS A O 1
ATOM 746 N N . LEU A 1 97 ? 3.43 -7.023 -12.32 1 91.06 97 LEU A N 1
ATOM 747 C CA . LEU A 1 97 ? 2.266 -7.738 -12.836 1 91.06 97 LEU A CA 1
ATOM 748 C C . LEU A 1 97 ? 2.115 -7.516 -14.336 1 91.06 97 LEU A C 1
ATOM 750 O O . LEU A 1 97 ? 1.587 -8.375 -15.047 1 91.06 97 LEU A O 1
ATOM 754 N N . LEU A 1 98 ? 2.701 -6.402 -14.867 1 91 98 LEU A N 1
ATOM 755 C CA . LEU A 1 98 ? 2.449 -6.062 -16.266 1 91 98 LEU A CA 1
ATOM 756 C C . LEU A 1 98 ? 3.715 -6.215 -17.094 1 91 98 LEU A C 1
ATOM 758 O O . LEU A 1 98 ? 3.645 -6.512 -18.297 1 91 98 LEU A O 1
ATOM 762 N N . VAL A 1 99 ? 4.867 -5.895 -16.531 1 86 99 VAL A N 1
ATOM 763 C CA . VAL A 1 99 ? 6.082 -5.789 -17.344 1 86 99 VAL A CA 1
ATOM 764 C C . VAL A 1 99 ? 6.934 -7.043 -17.156 1 86 99 VAL A C 1
ATOM 766 O O . VAL A 1 99 ? 7.223 -7.746 -18.125 1 86 99 VAL A O 1
ATOM 769 N N . PHE A 1 100 ? 7.301 -7.324 -15.93 1 84.69 100 PHE A N 1
ATOM 770 C CA . PHE A 1 100 ? 8.039 -8.562 -15.711 1 84.69 100 PHE A CA 1
ATOM 771 C C . PHE A 1 100 ? 7.688 -9.172 -14.359 1 84.69 100 PHE A C 1
ATOM 773 O O . PHE A 1 100 ? 7.816 -8.516 -13.32 1 84.69 100 PHE A O 1
ATOM 780 N N . PRO A 1 101 ? 7.375 -10.406 -14.461 1 80.69 101 PRO A N 1
ATOM 781 C CA . PRO A 1 101 ? 6.816 -11.062 -13.273 1 80.69 101 PRO A CA 1
ATOM 782 C C . PRO A 1 101 ? 7.891 -11.492 -12.273 1 80.69 101 PRO A C 1
ATOM 784 O O . PRO A 1 101 ? 8.93 -12.016 -12.672 1 80.69 101 PRO A O 1
ATOM 787 N N . ILE A 1 102 ? 7.684 -11.023 -11.047 1 81.81 102 ILE A N 1
ATOM 788 C CA . ILE A 1 102 ? 8.422 -11.586 -9.922 1 81.81 102 ILE A CA 1
ATOM 789 C C . ILE A 1 102 ? 7.449 -12.172 -8.906 1 81.81 102 ILE A C 1
ATOM 791 O O . ILE A 1 102 ? 6.285 -11.773 -8.852 1 81.81 102 ILE A O 1
ATOM 795 N N . LYS A 1 103 ? 7.969 -13.141 -8.242 1 85.81 103 LYS A N 1
ATOM 796 C CA . LYS A 1 103 ? 7.145 -13.719 -7.184 1 85.81 103 LYS A CA 1
ATOM 797 C C . LYS A 1 103 ? 6.969 -12.734 -6.027 1 85.81 103 LYS A C 1
ATOM 799 O O . LYS A 1 103 ? 7.949 -12.211 -5.496 1 85.81 103 LYS A O 1
ATOM 804 N N . ILE A 1 104 ? 5.754 -12.516 -5.672 1 90.19 104 ILE A N 1
ATOM 805 C CA . ILE A 1 104 ? 5.457 -11.641 -4.543 1 90.19 104 ILE A CA 1
ATOM 806 C C . ILE A 1 104 ? 5.527 -12.438 -3.242 1 90.19 104 ILE A C 1
ATOM 808 O O . ILE A 1 104 ? 4.762 -13.383 -3.041 1 90.19 104 ILE A O 1
ATOM 812 N N . THR A 1 105 ? 6.477 -12.078 -2.434 1 92 105 THR A N 1
ATOM 813 C CA . THR A 1 105 ? 6.668 -12.734 -1.145 1 92 105 THR A CA 1
ATOM 814 C C . THR A 1 105 ? 6.445 -11.75 0.001 1 92 105 THR A C 1
ATOM 816 O O . THR A 1 105 ? 6.324 -10.547 -0.224 1 92 105 THR A O 1
ATOM 819 N N . LEU A 1 106 ? 6.395 -12.305 1.216 1 94.62 106 LEU A N 1
ATOM 820 C CA . LEU A 1 106 ? 6.266 -11.445 2.385 1 94.62 106 LEU A CA 1
ATOM 821 C C . LEU A 1 106 ? 7.477 -10.523 2.518 1 94.62 106 LEU A C 1
ATOM 823 O O . LEU A 1 106 ? 7.336 -9.359 2.895 1 94.62 106 LEU A O 1
ATOM 827 N N . THR A 1 107 ? 8.617 -11.055 2.201 1 94.62 107 THR A N 1
ATOM 828 C CA . THR A 1 107 ? 9.844 -10.273 2.24 1 94.62 107 THR A CA 1
ATOM 829 C C . THR A 1 107 ? 9.758 -9.086 1.287 1 94.62 107 THR A C 1
ATOM 831 O O . THR A 1 107 ? 10.164 -7.977 1.633 1 94.62 107 THR A O 1
ATOM 834 N N . TYR A 1 108 ? 9.203 -9.328 0.12 1 94.12 108 TYR A N 1
ATOM 835 C CA . TYR A 1 108 ? 9.008 -8.289 -0.887 1 94.12 108 TYR A CA 1
ATOM 836 C C . TYR A 1 108 ? 8.094 -7.195 -0.368 1 94.12 108 TYR A C 1
ATOM 838 O O . TYR A 1 108 ? 8.375 -6.008 -0.537 1 94.12 108 TYR A O 1
ATOM 846 N N . VAL A 1 109 ? 7.047 -7.594 0.297 1 97 109 VAL A N 1
ATOM 847 C CA . VAL A 1 109 ? 6.082 -6.648 0.854 1 97 109 VAL A CA 1
ATOM 848 C C . VAL A 1 109 ? 6.734 -5.84 1.973 1 97 109 VAL A C 1
ATOM 850 O O . VAL A 1 109 ? 6.672 -4.609 1.975 1 97 109 VAL A O 1
ATOM 853 N N . LEU A 1 110 ? 7.438 -6.469 2.859 1 98 110 LEU A N 1
ATOM 854 C CA . LEU A 1 110 ? 8.055 -5.828 4.012 1 98 110 LEU A CA 1
ATOM 855 C C . LEU A 1 110 ? 9.18 -4.891 3.574 1 98 110 LEU A C 1
ATOM 857 O O . LEU A 1 110 ? 9.406 -3.852 4.199 1 98 110 LEU A O 1
ATOM 861 N N . ALA A 1 111 ? 9.867 -5.242 2.508 1 98.06 111 ALA A N 1
ATOM 862 C CA . ALA A 1 111 ? 10.938 -4.402 1.979 1 98.06 111 ALA A CA 1
ATOM 863 C C . ALA A 1 111 ? 10.406 -3.027 1.572 1 98.06 111 ALA A C 1
ATOM 865 O O . ALA A 1 111 ? 11.023 -2.004 1.874 1 98.06 111 ALA A O 1
ATOM 866 N N . HIS A 1 112 ? 9.281 -3.031 0.945 1 98.44 112 HIS A N 1
ATOM 867 C CA . HIS A 1 112 ? 8.727 -1.766 0.48 1 98.44 112 HIS A CA 1
ATOM 868 C C . HIS A 1 112 ? 8.211 -0.929 1.647 1 98.44 112 HIS A C 1
ATOM 870 O O . HIS A 1 112 ? 8.383 0.292 1.665 1 98.44 112 HIS A O 1
ATOM 876 N N . ILE A 1 113 ? 7.582 -1.601 2.6 1 98.75 113 ILE A N 1
ATOM 877 C CA . ILE A 1 113 ? 7.152 -0.889 3.799 1 98.75 113 ILE A CA 1
ATOM 878 C C . ILE A 1 113 ? 8.367 -0.286 4.504 1 98.75 113 ILE A C 1
ATOM 880 O O . ILE A 1 113 ? 8.336 0.876 4.914 1 98.75 113 ILE A O 1
ATOM 884 N N . PHE A 1 114 ? 9.422 -1.036 4.645 1 98.81 114 PHE A N 1
ATOM 885 C CA . PHE A 1 114 ? 10.656 -0.593 5.27 1 98.81 114 PHE A CA 1
ATOM 886 C C . PHE A 1 114 ? 11.258 0.588 4.512 1 98.81 114 PHE A C 1
ATOM 888 O O . PHE A 1 114 ? 11.703 1.561 5.121 1 98.81 114 PHE A O 1
ATOM 895 N N . TYR A 1 115 ? 11.258 0.487 3.158 1 98.69 115 TYR A N 1
ATOM 896 C CA . TYR A 1 115 ? 11.695 1.604 2.328 1 98.69 115 TYR A CA 1
ATOM 897 C C . TYR A 1 115 ? 10.945 2.879 2.688 1 98.69 115 TYR A C 1
ATOM 899 O O . TYR A 1 115 ? 11.555 3.936 2.875 1 98.69 115 TYR A O 1
ATOM 907 N N . GLY A 1 116 ? 9.617 2.793 2.779 1 98.88 116 GLY A N 1
ATOM 908 C CA . GLY A 1 116 ? 8.82 3.957 3.131 1 98.88 116 GLY A CA 1
ATOM 909 C C . GLY A 1 116 ? 9.141 4.508 4.508 1 98.88 116 GLY A C 1
ATOM 910 O O . GLY A 1 116 ? 9.273 5.723 4.68 1 98.88 116 GLY A O 1
ATOM 911 N N . ILE A 1 117 ? 9.312 3.621 5.457 1 98.69 117 ILE A N 1
ATOM 912 C CA . ILE A 1 117 ? 9.594 4.012 6.832 1 98.69 117 ILE A CA 1
ATOM 913 C C . ILE A 1 117 ? 10.922 4.758 6.895 1 98.69 117 ILE A C 1
ATOM 915 O O . ILE A 1 117 ? 11 5.867 7.426 1 98.69 117 ILE A O 1
ATOM 919 N N . ILE A 1 118 ? 11.938 4.215 6.34 1 98.69 118 ILE A N 1
ATOM 920 C CA . ILE A 1 118 ? 13.266 4.824 6.383 1 98.69 118 ILE A CA 1
ATOM 921 C C . ILE A 1 118 ? 13.25 6.145 5.613 1 98.69 118 ILE A C 1
ATOM 923 O O . ILE A 1 118 ? 13.836 7.133 6.059 1 98.69 118 ILE A O 1
ATOM 927 N N . THR A 1 119 ? 12.609 6.133 4.445 1 98.62 119 THR A N 1
ATOM 928 C CA . THR A 1 119 ? 12.523 7.336 3.623 1 98.62 119 THR A CA 1
ATOM 929 C C . THR A 1 119 ? 11.906 8.484 4.414 1 98.62 119 THR A C 1
ATOM 931 O O . THR A 1 119 ? 12.453 9.594 4.445 1 98.62 119 THR A O 1
ATOM 934 N N . TYR A 1 120 ? 10.891 8.25 5.137 1 97.69 120 TYR A N 1
ATOM 935 C CA . TYR A 1 120 ? 10.219 9.336 5.836 1 97.69 120 TYR A CA 1
ATOM 936 C C . TYR A 1 120 ? 10.953 9.695 7.121 1 97.69 120 TYR A C 1
ATOM 938 O O . TYR A 1 120 ? 10.945 10.859 7.539 1 97.69 120 TYR A O 1
ATOM 946 N N . LEU A 1 121 ? 11.555 8.703 7.777 1 97.31 121 LEU A N 1
ATOM 947 C CA . LEU A 1 121 ? 12.367 9.016 8.945 1 97.31 121 LEU A CA 1
ATOM 948 C C . LEU A 1 121 ? 13.531 9.93 8.562 1 97.31 121 LEU A C 1
ATOM 950 O O . LEU A 1 121 ? 13.789 10.93 9.234 1 97.31 121 LEU A O 1
ATOM 954 N N . VAL A 1 122 ? 14.172 9.594 7.492 1 97.25 122 VAL A N 1
ATOM 955 C CA . VAL A 1 122 ? 15.289 10.414 7.02 1 97.25 122 VAL A CA 1
ATOM 956 C C . VAL A 1 122 ? 14.773 11.781 6.57 1 97.25 122 VAL A C 1
ATOM 958 O O . VAL A 1 122 ? 15.344 12.812 6.926 1 97.25 122 VAL A O 1
ATOM 961 N N . TYR A 1 123 ? 13.695 11.773 5.832 1 96.56 123 TYR A N 1
ATOM 962 C CA . TYR A 1 123 ? 13.102 13.023 5.359 1 96.56 123 TYR A CA 1
ATOM 963 C C . TYR A 1 123 ? 12.727 13.922 6.531 1 96.56 123 TYR A C 1
ATOM 965 O O . TYR A 1 123 ? 13 15.125 6.508 1 96.56 123 TYR A O 1
ATOM 973 N N . SER A 1 124 ? 12.094 13.281 7.52 1 94.06 124 SER A N 1
ATOM 974 C CA . SER A 1 124 ? 11.664 14.031 8.688 1 94.06 124 SER A CA 1
ATOM 975 C C . SER A 1 124 ? 12.859 14.594 9.461 1 94.06 124 SER A C 1
ATOM 977 O O . SER A 1 124 ? 12.781 15.672 10.039 1 94.06 124 SER A O 1
ATOM 979 N N . PHE A 1 125 ? 13.891 13.852 9.5 1 92.5 125 PHE A N 1
ATOM 980 C CA . PHE A 1 125 ? 15.094 14.266 10.211 1 92.5 125 PHE A CA 1
ATOM 981 C C . PHE A 1 125 ? 15.703 15.5 9.562 1 92.5 125 PHE A C 1
ATOM 983 O O . PHE A 1 125 ? 16.188 16.391 10.25 1 92.5 125 PHE A O 1
ATOM 990 N N . PHE A 1 126 ? 15.656 15.664 8.258 1 90.56 126 PHE A N 1
ATOM 991 C CA . PHE A 1 126 ? 16.297 16.766 7.535 1 90.56 126 PHE A CA 1
ATOM 992 C C . PHE A 1 126 ? 15.32 17.906 7.297 1 90.56 126 PHE A C 1
ATOM 994 O O . PHE A 1 126 ? 15.719 18.984 6.871 1 90.56 126 PHE A O 1
ATOM 1001 N N . LYS A 1 127 ? 14.016 17.594 7.434 1 85.5 127 LYS A N 1
ATOM 1002 C CA . LYS A 1 127 ? 13.008 18.625 7.23 1 85.5 127 LYS A CA 1
ATOM 1003 C C . LYS A 1 127 ? 13 19.625 8.383 1 85.5 127 LYS A C 1
ATOM 1005 O O . LYS A 1 127 ? 12.805 20.828 8.172 1 85.5 127 LYS A O 1
ATOM 1010 N N . MET B 1 1 ? -16.859 7.324 15.938 1 91.81 1 MET B N 1
ATOM 1011 C CA . MET B 1 1 ? -16.859 5.883 15.727 1 91.81 1 MET B CA 1
ATOM 1012 C C . MET B 1 1 ? -17.797 5.5 14.586 1 91.81 1 MET B C 1
ATOM 1014 O O . MET B 1 1 ? -17.375 4.891 13.602 1 91.81 1 MET B O 1
ATOM 1018 N N . ILE B 1 2 ? -18.969 5.996 14.461 1 94.25 2 ILE B N 1
ATOM 1019 C CA . ILE B 1 2 ? -19.984 5.621 13.484 1 94.25 2 ILE B CA 1
ATOM 1020 C C . ILE B 1 2 ? -19.531 6.039 12.086 1 94.25 2 ILE B C 1
ATOM 1022 O O . ILE B 1 2 ? -19.766 5.316 11.109 1 94.25 2 ILE B O 1
ATOM 1026 N N . LYS B 1 3 ? -18.906 7.18 11.984 1 96 3 LYS B N 1
ATOM 1027 C CA . LYS B 1 3 ? -18.438 7.641 10.68 1 96 3 LYS B CA 1
ATOM 1028 C C . LYS B 1 3 ? -17.406 6.691 10.102 1 96 3 LYS B C 1
ATOM 1030 O O . LYS B 1 3 ? -17.391 6.434 8.891 1 96 3 LYS B O 1
ATOM 1035 N N . LYS B 1 4 ? -16.562 6.18 10.953 1 97.75 4 LYS B N 1
ATOM 1036 C CA . LYS B 1 4 ? -15.539 5.227 10.508 1 97.75 4 LYS B CA 1
ATOM 1037 C C . LYS B 1 4 ? -16.172 3.912 10.07 1 97.75 4 LYS B C 1
ATOM 1039 O O . LYS B 1 4 ? -15.773 3.33 9.062 1 97.75 4 LYS B O 1
ATOM 1044 N N . ILE B 1 5 ? -17.156 3.471 10.844 1 97.88 5 ILE B N 1
ATOM 1045 C CA . ILE B 1 5 ? -17.859 2.234 10.539 1 97.88 5 ILE B CA 1
ATOM 1046 C C . ILE B 1 5 ? -18.578 2.367 9.195 1 97.88 5 ILE B C 1
ATOM 1048 O O . ILE B 1 5 ? -18.453 1.496 8.328 1 97.88 5 ILE B O 1
ATOM 1052 N N . LEU B 1 6 ? -19.266 3.455 9.047 1 98.25 6 LEU B N 1
ATOM 1053 C CA . LEU B 1 6 ? -20 3.699 7.812 1 98.25 6 LEU B CA 1
ATOM 1054 C C . LEU B 1 6 ? -19.047 3.797 6.621 1 98.25 6 LEU B C 1
ATOM 1056 O O . LEU B 1 6 ? -19.344 3.279 5.543 1 98.25 6 LEU B O 1
ATOM 1060 N N . SER B 1 7 ? -17.953 4.488 6.758 1 98.44 7 SER B N 1
ATOM 1061 C CA . SER B 1 7 ? -16.969 4.656 5.695 1 98.44 7 SER B CA 1
ATOM 1062 C C . SER B 1 7 ? -16.391 3.311 5.266 1 98.44 7 SER B C 1
ATOM 1064 O O . SER B 1 7 ? -16.281 3.029 4.074 1 98.44 7 SER B O 1
ATOM 1066 N N . GLY B 1 8 ? -16.062 2.455 6.305 1 98.62 8 GLY B N 1
ATOM 1067 C CA . GLY B 1 8 ? -15.547 1.129 5.992 1 98.62 8 GLY B CA 1
ATOM 1068 C C . GLY B 1 8 ? -16.562 0.243 5.305 1 98.62 8 GLY B C 1
ATOM 1069 O O . GLY B 1 8 ? -16.219 -0.506 4.387 1 98.62 8 GLY B O 1
ATOM 1070 N N . PHE B 1 9 ? -17.797 0.421 5.695 1 98.75 9 PHE B N 1
ATOM 1071 C CA . PHE B 1 9 ? -18.875 -0.382 5.125 1 98.75 9 PHE B CA 1
ATOM 1072 C C . PHE B 1 9 ? -19.094 -0.012 3.666 1 98.75 9 PHE B C 1
ATOM 1074 O O . PHE B 1 9 ? -19.141 -0.886 2.797 1 98.75 9 PHE B O 1
ATOM 1081 N N . ILE B 1 10 ? -19.234 1.243 3.4 1 98.81 10 ILE B N 1
ATOM 1082 C CA . ILE B 1 10 ? -19.5 1.709 2.043 1 98.81 10 ILE B CA 1
ATOM 1083 C C . ILE B 1 10 ? -18.312 1.397 1.147 1 98.81 10 ILE B C 1
ATOM 1085 O O . ILE B 1 10 ? -18.484 0.94 0.014 1 98.81 10 ILE B O 1
ATOM 1089 N N . GLY B 1 11 ? -17.094 1.656 1.664 1 98.75 11 GLY B N 1
ATOM 1090 C CA . GLY B 1 11 ? -15.906 1.294 0.913 1 98.75 11 GLY B CA 1
ATOM 1091 C C . GLY B 1 11 ? -15.852 -0.181 0.564 1 98.75 11 GLY B C 1
ATOM 1092 O O . GLY B 1 11 ? -15.586 -0.543 -0.584 1 98.75 11 GLY B O 1
ATOM 1093 N N . GLY B 1 12 ? -16.109 -1.042 1.541 1 98.56 12 GLY B N 1
ATOM 1094 C CA . GLY B 1 12 ? -16.109 -2.48 1.326 1 98.56 12 GLY B CA 1
ATOM 1095 C C . GLY B 1 12 ? -17.188 -2.947 0.367 1 98.56 12 GLY B C 1
ATOM 1096 O O . GLY B 1 12 ? -16.953 -3.832 -0.458 1 98.56 12 GLY B O 1
ATOM 1097 N N . LEU B 1 13 ? -18.312 -2.334 0.504 1 98.56 13 LEU B N 1
ATOM 1098 C CA . LEU B 1 13 ? -19.438 -2.703 -0.351 1 98.56 13 LEU B CA 1
ATOM 1099 C C . LEU B 1 13 ? -19.141 -2.365 -1.809 1 98.56 13 LEU B C 1
ATOM 1101 O O . LEU B 1 13 ? -19.344 -3.199 -2.695 1 98.56 13 LEU B O 1
ATOM 1105 N N . LEU B 1 14 ? -18.656 -1.199 -2.076 1 98.62 14 LEU B N 1
ATOM 1106 C CA . LEU B 1 14 ? -18.422 -0.756 -3.445 1 98.62 14 LEU B CA 1
ATOM 1107 C C . LEU B 1 14 ? -17.203 -1.468 -4.039 1 98.62 14 LEU B C 1
ATOM 1109 O O . LEU B 1 14 ? -17.109 -1.619 -5.258 1 98.62 14 LEU B O 1
ATOM 1113 N N . GLU B 1 15 ? -16.297 -1.875 -3.152 1 98.06 15 GLU B N 1
ATOM 1114 C CA . GLU B 1 15 ? -15.141 -2.633 -3.605 1 98.06 15 GLU B CA 1
ATOM 1115 C C . GLU B 1 15 ? -15.562 -3.91 -4.324 1 98.06 15 GLU B C 1
ATOM 1117 O O . GLU B 1 15 ? -14.859 -4.387 -5.219 1 98.06 15 GLU B O 1
ATOM 1122 N N . ILE B 1 16 ? -16.719 -4.484 -4.004 1 97.56 16 ILE B N 1
ATOM 1123 C CA . ILE B 1 16 ? -17.203 -5.754 -4.535 1 97.56 16 ILE B CA 1
ATOM 1124 C C . ILE B 1 16 ? -17.422 -5.637 -6.043 1 97.56 16 ILE B C 1
ATOM 1126 O O . ILE B 1 16 ? -17.312 -6.629 -6.77 1 97.56 16 ILE B O 1
ATOM 1130 N N . ILE B 1 17 ? -17.609 -4.426 -6.562 1 97.62 17 ILE B N 1
ATOM 1131 C CA . ILE B 1 17 ? -17.828 -4.199 -7.984 1 97.62 17 ILE B CA 1
ATOM 1132 C C . ILE B 1 17 ? -16.641 -4.723 -8.789 1 97.62 17 ILE B C 1
ATOM 1134 O O . ILE B 1 17 ? -16.797 -5.195 -9.914 1 97.62 17 ILE B O 1
ATOM 1138 N N . PHE B 1 18 ? -15.469 -4.723 -8.234 1 97.06 18 PHE B N 1
ATOM 1139 C CA . PHE B 1 18 ? -14.25 -5.16 -8.914 1 97.06 18 PHE B CA 1
ATOM 1140 C C . PHE B 1 18 ? -14.227 -6.676 -9.062 1 97.06 18 PHE B C 1
ATOM 1142 O O . PHE B 1 18 ? -13.43 -7.219 -9.828 1 97.06 18 PHE B O 1
ATOM 1149 N N . PHE B 1 19 ? -15.141 -7.344 -8.344 1 94.88 19 PHE B N 1
ATOM 1150 C CA . PHE B 1 19 ? -15.094 -8.805 -8.312 1 94.88 19 PHE B CA 1
ATOM 1151 C C . PHE B 1 19 ? -16.375 -9.398 -8.875 1 94.88 19 PHE B C 1
ATOM 1153 O O . PHE B 1 19 ? -16.656 -10.586 -8.695 1 94.88 19 PHE B O 1
ATOM 1160 N N . ILE B 1 20 ? -17.156 -8.625 -9.516 1 94.25 20 ILE B N 1
ATOM 1161 C CA . ILE B 1 20 ? -18.469 -9.062 -9.977 1 94.25 20 ILE B CA 1
ATOM 1162 C C . ILE B 1 20 ? -18.297 -10.219 -10.969 1 94.25 20 ILE B C 1
ATOM 1164 O O . ILE B 1 20 ? -19.156 -11.109 -11.039 1 94.25 20 ILE B O 1
ATOM 1168 N N . ASN B 1 21 ? -17.172 -10.242 -11.758 1 93.06 21 ASN B N 1
ATOM 1169 C CA . ASN B 1 21 ? -16.953 -11.297 -12.742 1 93.06 21 ASN B CA 1
ATOM 1170 C C . ASN B 1 21 ? -16.344 -12.531 -12.102 1 93.06 21 ASN B C 1
ATOM 1172 O O . ASN B 1 21 ? -16.188 -13.562 -12.766 1 93.06 21 ASN B O 1
ATOM 1176 N N . ASN B 1 22 ? -15.953 -12.445 -10.945 1 92.19 22 ASN B N 1
ATOM 1177 C CA . ASN B 1 22 ? -15.367 -13.57 -10.219 1 92.19 22 ASN B CA 1
ATOM 1178 C C . ASN B 1 22 ? -15.68 -13.508 -8.727 1 92.19 22 ASN B C 1
ATOM 1180 O O . ASN B 1 22 ? -14.797 -13.234 -7.914 1 92.19 22 ASN B O 1
ATOM 1184 N N . LEU B 1 23 ? -16.844 -13.938 -8.438 1 94.06 23 LEU B N 1
ATOM 1185 C CA . LEU B 1 23 ? -17.312 -13.844 -7.059 1 94.06 23 LEU B CA 1
ATOM 1186 C C . LEU B 1 23 ? -16.828 -15.031 -6.238 1 94.06 23 LEU B C 1
ATOM 1188 O O . LEU B 1 23 ? -16.969 -15.047 -5.016 1 94.06 23 LEU B O 1
ATOM 1192 N N . SER B 1 24 ? -16.203 -15.992 -6.922 1 93.06 24 SER B N 1
ATOM 1193 C CA . SER B 1 24 ? -15.742 -17.203 -6.238 1 93.06 24 SER B CA 1
ATOM 1194 C C . SER B 1 24 ? -14.664 -16.875 -5.215 1 93.06 24 SER B C 1
ATOM 1196 O O . SER B 1 24 ? -14.422 -17.656 -4.293 1 93.06 24 SER B O 1
ATOM 1198 N N . VAL B 1 25 ? -14.023 -15.734 -5.383 1 91.62 25 VAL B N 1
ATOM 1199 C CA . VAL B 1 25 ? -13.016 -15.305 -4.422 1 91.62 25 VAL B CA 1
ATOM 1200 C C . VAL B 1 25 ? -13.625 -15.227 -3.025 1 91.62 25 VAL B C 1
ATOM 1202 O O . VAL B 1 25 ? -12.969 -15.547 -2.033 1 91.62 25 VAL B O 1
ATOM 1205 N N . PHE B 1 26 ? -14.875 -14.867 -2.904 1 94.94 26 PHE B N 1
ATOM 1206 C CA . PHE B 1 26 ? -15.523 -14.727 -1.609 1 94.94 26 PHE B CA 1
ATOM 1207 C C . PHE B 1 26 ? -15.867 -16.094 -1.026 1 94.94 26 PHE B C 1
ATOM 1209 O O . PHE B 1 26 ? -15.789 -16.297 0.187 1 94.94 26 PHE B O 1
ATOM 1216 N N . SER B 1 27 ? -16.219 -17.031 -1.888 1 95.44 27 SER B N 1
ATOM 1217 C CA . SER B 1 27 ? -16.438 -18.391 -1.395 1 95.44 27 SER B CA 1
ATOM 1218 C C . SER B 1 27 ? -15.141 -19 -0.881 1 95.44 27 SER B C 1
ATOM 1220 O O . SER B 1 27 ? -15.148 -19.766 0.089 1 95.44 27 SER B O 1
ATOM 1222 N N . THR B 1 28 ? -14.055 -18.656 -1.56 1 93 28 THR B N 1
ATOM 1223 C CA . THR B 1 28 ? -12.75 -19.109 -1.096 1 93 28 THR B CA 1
ATOM 1224 C C . THR B 1 28 ? -12.461 -18.578 0.304 1 93 28 THR B C 1
ATOM 1226 O O . THR B 1 28 ? -11.969 -19.312 1.164 1 93 28 THR B O 1
ATOM 1229 N N . ILE B 1 29 ? -12.727 -17.359 0.52 1 92.5 29 ILE B N 1
ATOM 1230 C CA . ILE B 1 29 ? -12.508 -16.719 1.813 1 92.5 29 ILE B CA 1
ATOM 1231 C C . ILE B 1 29 ? -13.352 -17.406 2.881 1 92.5 29 ILE B C 1
ATOM 1233 O O . ILE B 1 29 ? -12.836 -17.812 3.928 1 92.5 29 ILE B O 1
ATOM 1237 N N . SER B 1 30 ? -14.609 -17.594 2.635 1 95.38 30 SER B N 1
ATOM 1238 C CA . SER B 1 30 ? -15.5 -18.188 3.621 1 95.38 30 SER B CA 1
ATOM 1239 C C . SER B 1 30 ? -15.109 -19.641 3.912 1 95.38 30 SER B C 1
ATOM 1241 O O . SER B 1 30 ? -15.164 -20.078 5.062 1 95.38 30 SER B O 1
ATOM 1243 N N . TYR B 1 31 ? -14.711 -20.359 2.9 1 94.69 31 TYR B N 1
ATOM 1244 C CA . TYR B 1 31 ? -14.281 -21.734 3.094 1 94.69 31 TYR B CA 1
ATOM 1245 C C . TYR B 1 31 ? -13.062 -21.797 4.008 1 94.69 31 TYR B C 1
ATOM 1247 O O . TYR B 1 31 ? -13 -22.641 4.914 1 94.69 31 TYR B O 1
ATOM 1255 N N . HIS B 1 32 ? -12.109 -20.906 3.801 1 93.06 32 HIS B N 1
ATOM 1256 C CA . HIS B 1 32 ? -10.867 -20.953 4.562 1 93.06 32 HIS B CA 1
ATOM 1257 C C . HIS B 1 32 ? -11.078 -20.453 5.988 1 93.06 32 HIS B C 1
ATOM 1259 O O . HIS B 1 32 ? -10.375 -20.875 6.91 1 93.06 32 HIS B O 1
ATOM 1265 N N . VAL B 1 33 ? -12.031 -19.609 6.18 1 91.5 33 VAL B N 1
ATOM 1266 C CA . VAL B 1 33 ? -12.234 -19.016 7.496 1 91.5 33 VAL B CA 1
ATOM 1267 C C . VAL B 1 33 ? -13.242 -19.844 8.289 1 91.5 33 VAL B C 1
ATOM 1269 O O . VAL B 1 33 ? -13.031 -20.125 9.469 1 91.5 33 VAL B O 1
ATOM 1272 N N . LEU B 1 34 ? -14.305 -20.328 7.695 1 96.19 34 LEU B N 1
ATOM 1273 C CA . LEU B 1 34 ? -15.398 -20.953 8.43 1 96.19 34 LEU B CA 1
ATOM 1274 C C . LEU B 1 34 ? -15.648 -22.375 7.93 1 96.19 34 LEU B C 1
ATOM 1276 O O . LEU B 1 34 ? -16.469 -23.109 8.492 1 96.19 34 LEU B O 1
ATOM 1280 N N . ARG B 1 35 ? -14.992 -22.766 6.832 1 96.5 35 ARG B N 1
ATOM 1281 C CA . ARG B 1 35 ? -15.188 -24.078 6.199 1 96.5 35 ARG B CA 1
ATOM 1282 C C . ARG B 1 35 ? -16.594 -24.172 5.594 1 96.5 35 ARG B C 1
ATOM 1284 O O . ARG B 1 35 ? -17.219 -25.234 5.66 1 96.5 35 ARG B O 1
ATOM 1291 N N . ILE B 1 36 ? -17.156 -23.047 5.129 1 96.69 36 ILE B N 1
ATOM 1292 C CA . ILE B 1 36 ? -18.438 -22.953 4.426 1 96.69 36 ILE B CA 1
ATOM 1293 C C . ILE B 1 36 ? -18.203 -22.391 3.023 1 96.69 36 ILE B C 1
ATOM 1295 O O . ILE B 1 36 ? -17.641 -21.312 2.863 1 96.69 36 ILE B O 1
ATOM 1299 N N . ASP B 1 37 ? -18.562 -23.141 2.039 1 96.5 37 ASP B N 1
ATOM 1300 C CA . ASP B 1 37 ? -18.438 -22.703 0.656 1 96.5 37 ASP B CA 1
ATOM 1301 C C . ASP B 1 37 ? -19.625 -21.844 0.233 1 96.5 37 ASP B C 1
ATOM 1303 O O . ASP B 1 37 ? -20.609 -22.375 -0.299 1 96.5 37 ASP B O 1
ATOM 1307 N N . SER B 1 38 ? -19.562 -20.578 0.507 1 97.81 38 SER B N 1
ATOM 1308 C CA . SER B 1 38 ? -20.688 -19.672 0.237 1 97.81 38 SER B CA 1
ATOM 1309 C C . SER B 1 38 ? -20.188 -18.281 -0.145 1 97.81 38 SER B C 1
ATOM 1311 O O . SER B 1 38 ? -19.453 -17.656 0.61 1 97.81 38 SER B O 1
ATOM 1313 N N . VAL B 1 39 ? -20.625 -17.812 -1.258 1 97.44 39 VAL B N 1
ATOM 1314 C CA . VAL B 1 39 ? -20.297 -16.484 -1.74 1 97.44 39 VAL B CA 1
ATOM 1315 C C . VAL B 1 39 ? -20.859 -15.43 -0.793 1 97.44 39 VAL B C 1
ATOM 1317 O O . VAL B 1 39 ? -20.172 -14.469 -0.426 1 97.44 39 VAL B O 1
ATOM 1320 N N . ILE B 1 40 ? -22.094 -15.625 -0.363 1 97.88 40 ILE B N 1
ATOM 1321 C CA . ILE B 1 40 ? -22.797 -14.656 0.483 1 97.88 40 ILE B CA 1
ATOM 1322 C C . ILE B 1 40 ? -22.078 -14.531 1.823 1 97.88 40 ILE B C 1
ATOM 1324 O O . ILE B 1 40 ? -21.844 -13.422 2.312 1 97.88 40 ILE B O 1
ATOM 1328 N N . VAL B 1 41 ? -21.688 -15.664 2.373 1 98 41 VAL B N 1
ATOM 1329 C CA . VAL B 1 41 ? -20.969 -15.648 3.648 1 98 41 VAL B CA 1
ATOM 1330 C C . VAL B 1 41 ? -19.609 -14.984 3.473 1 98 41 VAL B C 1
ATOM 1332 O O . VAL B 1 41 ? -19.172 -14.219 4.336 1 98 41 VAL B O 1
ATOM 1335 N N . GLY B 1 42 ? -18.984 -15.25 2.354 1 97.38 42 GLY B N 1
ATOM 1336 C CA . GLY B 1 42 ? -17.719 -14.609 2.051 1 97.38 42 GLY B CA 1
ATOM 1337 C C . GLY B 1 42 ? -17.812 -13.102 1.951 1 97.38 42 GLY B C 1
ATOM 1338 O O . GLY B 1 42 ? -16.953 -12.383 2.441 1 97.38 42 GLY B O 1
ATOM 1339 N N . ILE B 1 43 ? -18.891 -12.656 1.369 1 97.94 43 ILE B N 1
ATOM 1340 C CA . ILE B 1 43 ? -19.125 -11.219 1.234 1 97.94 43 ILE B CA 1
ATOM 1341 C C . ILE B 1 43 ? -19.344 -10.602 2.613 1 97.94 43 ILE B C 1
ATOM 1343 O O . ILE B 1 43 ? -18.797 -9.539 2.914 1 97.94 43 ILE B O 1
ATOM 1347 N N . LEU B 1 44 ? -20.094 -11.273 3.418 1 98.31 44 LEU B N 1
ATOM 1348 C CA . LEU B 1 44 ? -20.344 -10.781 4.766 1 98.31 44 LEU B CA 1
ATOM 1349 C C . LEU B 1 44 ? -19.031 -10.672 5.551 1 98.31 44 LEU B C 1
ATOM 1351 O O . LEU B 1 44 ? -18.797 -9.68 6.234 1 98.31 44 LEU B O 1
ATOM 1355 N N . LEU B 1 45 ? -18.203 -11.695 5.473 1 97.5 45 LEU B N 1
ATOM 1356 C CA . LEU B 1 45 ? -16.906 -11.68 6.141 1 97.5 45 LEU B CA 1
ATOM 1357 C C . LEU B 1 45 ? -16.047 -10.539 5.613 1 97.5 45 LEU B C 1
ATOM 1359 O O . LEU B 1 45 ? -15.367 -9.859 6.391 1 97.5 45 LEU B O 1
ATOM 1363 N N . HIS B 1 46 ? -16.062 -10.375 4.355 1 97 46 HIS B N 1
ATOM 1364 C CA . HIS B 1 46 ? -15.32 -9.289 3.721 1 97 46 HIS B CA 1
ATOM 1365 C C . HIS B 1 46 ? -15.781 -7.93 4.25 1 97 46 HIS B C 1
ATOM 1367 O O . HIS B 1 46 ? -14.953 -7.066 4.551 1 97 46 HIS B O 1
ATOM 1373 N N . LEU B 1 47 ? -17.062 -7.719 4.383 1 98.5 47 LEU B N 1
ATOM 1374 C CA . LEU B 1 47 ? -17.609 -6.449 4.859 1 98.5 47 LEU B CA 1
ATOM 1375 C C . LEU B 1 47 ? -17.25 -6.227 6.324 1 98.5 47 LEU B C 1
ATOM 1377 O O . LEU B 1 47 ? -16.922 -5.105 6.727 1 98.5 47 LEU B O 1
ATOM 1381 N N . ILE B 1 48 ? -17.266 -7.242 7.098 1 98.38 48 ILE B N 1
ATOM 1382 C CA . ILE B 1 48 ? -16.859 -7.148 8.492 1 98.38 48 ILE B CA 1
ATOM 1383 C C . ILE B 1 48 ? -15.391 -6.734 8.57 1 98.38 48 ILE B C 1
ATOM 1385 O O . ILE B 1 48 ? -15.039 -5.824 9.328 1 98.38 48 ILE B O 1
ATOM 1389 N N . ALA B 1 49 ? -14.539 -7.41 7.801 1 97.81 49 ALA B N 1
ATOM 1390 C CA . ALA B 1 49 ? -13.117 -7.066 7.77 1 97.81 49 ALA B CA 1
ATOM 1391 C C . ALA B 1 49 ? -12.914 -5.617 7.332 1 97.81 49 ALA B C 1
ATOM 1393 O O . ALA B 1 49 ? -12.109 -4.891 7.926 1 97.81 49 ALA B O 1
ATOM 1394 N N . ALA B 1 50 ? -13.672 -5.18 6.34 1 98.56 50 ALA B N 1
ATOM 1395 C CA . ALA B 1 50 ? -13.57 -3.82 5.816 1 98.56 50 ALA B CA 1
ATOM 1396 C C . ALA B 1 50 ? -13.898 -2.793 6.895 1 98.56 50 ALA B C 1
ATOM 1398 O O . ALA B 1 50 ? -13.219 -1.769 7.016 1 98.56 50 ALA B O 1
ATOM 1399 N N . ILE B 1 51 ? -14.891 -3.066 7.656 1 98.69 51 ILE B N 1
ATOM 1400 C CA . ILE B 1 51 ? -15.336 -2.166 8.711 1 98.69 51 ILE B CA 1
ATOM 1401 C C . ILE B 1 51 ? -14.281 -2.102 9.812 1 98.69 51 ILE B C 1
ATOM 1403 O O . ILE B 1 51 ? -13.906 -1.015 10.258 1 98.69 51 ILE B O 1
ATOM 1407 N N . ILE B 1 52 ? -13.773 -3.242 10.25 1 98.62 52 ILE B N 1
ATOM 1408 C CA . ILE B 1 52 ? -12.789 -3.309 11.328 1 98.62 52 ILE B CA 1
ATOM 1409 C C . ILE B 1 52 ? -11.516 -2.58 10.906 1 98.62 52 ILE B C 1
ATOM 1411 O O . ILE B 1 52 ? -10.961 -1.794 11.672 1 98.62 52 ILE B O 1
ATOM 1415 N N . ILE B 1 53 ? -11.109 -2.791 9.719 1 98.5 53 ILE B N 1
ATOM 1416 C CA . ILE B 1 53 ? -9.875 -2.199 9.227 1 98.5 53 ILE B CA 1
ATOM 1417 C C . ILE B 1 53 ? -10.023 -0.681 9.141 1 98.5 53 ILE B C 1
ATOM 1419 O O . ILE B 1 53 ? -9.102 0.062 9.484 1 98.5 53 ILE B O 1
ATOM 1423 N N . ALA B 1 54 ? -11.18 -0.223 8.641 1 98.56 54 ALA B N 1
ATOM 1424 C CA . ALA B 1 54 ? -11.422 1.216 8.594 1 98.56 54 ALA B CA 1
ATOM 1425 C C . ALA B 1 54 ? -11.414 1.818 10 1 98.56 54 ALA B C 1
ATOM 1427 O O . ALA B 1 54 ? -10.805 2.863 10.227 1 98.56 54 ALA B O 1
ATOM 1428 N N . LEU B 1 55 ? -12.086 1.161 10.938 1 98.44 55 LEU B N 1
ATOM 1429 C CA . LEU B 1 55 ? -12.172 1.636 12.312 1 98.44 55 LEU B CA 1
ATOM 1430 C C . LEU B 1 55 ? -10.789 1.734 12.945 1 98.44 55 LEU B C 1
ATOM 1432 O O . LEU B 1 55 ? -10.43 2.773 13.5 1 98.44 55 LEU B O 1
ATOM 1436 N N . VAL B 1 56 ? -9.984 0.687 12.852 1 98.12 56 VAL B N 1
ATOM 1437 C CA . VAL B 1 56 ? -8.672 0.619 13.484 1 98.12 56 VAL B CA 1
ATOM 1438 C C . VAL B 1 56 ? -7.691 1.52 12.734 1 98.12 56 VAL B C 1
ATOM 1440 O O . VAL B 1 56 ? -6.984 2.32 13.344 1 98.12 56 VAL B O 1
ATOM 1443 N N . GLY B 1 57 ? -7.691 1.402 11.398 1 98.19 57 GLY B N 1
ATOM 1444 C CA . GLY B 1 57 ? -6.742 2.15 10.594 1 98.19 57 GLY B CA 1
ATOM 1445 C C . GLY B 1 57 ? -6.906 3.652 10.711 1 98.19 57 GLY B C 1
ATOM 1446 O O . GLY B 1 57 ? -5.934 4.375 10.945 1 98.19 57 GLY B O 1
ATOM 1447 N N . ILE B 1 58 ? -8.141 4.148 10.57 1 97.69 58 ILE B N 1
ATOM 1448 C CA . ILE B 1 58 ? -8.398 5.582 10.68 1 97.69 58 ILE B CA 1
ATOM 1449 C C . ILE B 1 58 ? -8.086 6.062 12.094 1 97.69 58 ILE B C 1
ATOM 1451 O O . ILE B 1 58 ? -7.535 7.148 12.273 1 97.69 58 ILE B O 1
ATOM 1455 N N . SER B 1 59 ? -8.406 5.234 13.117 1 98 59 SER B N 1
ATOM 1456 C CA . SER B 1 59 ? -8.109 5.586 14.5 1 98 59 SER B CA 1
ATOM 1457 C C . SER B 1 59 ? -6.609 5.75 14.719 1 98 59 SER B C 1
ATOM 1459 O O . SER B 1 59 ? -6.172 6.691 15.383 1 98 59 SER B O 1
ATOM 1461 N N . ILE B 1 60 ? -5.793 4.863 14.156 1 97.75 60 ILE B N 1
ATOM 1462 C CA . ILE B 1 60 ? -4.34 4.93 14.281 1 97.75 60 ILE B CA 1
ATOM 1463 C C . ILE B 1 60 ? -3.826 6.211 13.625 1 97.75 60 ILE B C 1
ATOM 1465 O O . ILE B 1 60 ? -3.016 6.934 14.211 1 97.75 60 ILE B O 1
ATOM 1469 N N . ILE B 1 61 ? -4.344 6.512 12.445 1 97 61 ILE B N 1
ATOM 1470 C CA . ILE B 1 61 ? -3.914 7.691 11.703 1 97 61 ILE B CA 1
ATOM 1471 C C . ILE B 1 61 ? -4.266 8.953 12.492 1 97 61 ILE B C 1
ATOM 1473 O O . ILE B 1 61 ? -3.461 9.883 12.586 1 97 61 ILE B O 1
ATOM 1477 N N . GLU B 1 62 ? -5.402 8.969 13.102 1 94.88 62 GLU B N 1
ATOM 1478 C CA . GLU B 1 62 ? -5.84 10.125 13.883 1 94.88 62 GLU B CA 1
ATOM 1479 C C . GLU B 1 62 ? -4.98 10.297 15.133 1 94.88 62 GLU B C 1
ATOM 1481 O O . GLU B 1 62 ? -4.539 11.406 15.438 1 94.88 62 GLU B O 1
ATOM 1486 N N . VAL B 1 63 ? -4.723 9.234 15.828 1 95.5 63 VAL B N 1
ATOM 1487 C CA . VAL B 1 63 ? -4.023 9.32 17.109 1 95.5 63 VAL B CA 1
ATOM 1488 C C . VAL B 1 63 ? -2.562 9.703 16.875 1 95.5 63 VAL B C 1
ATOM 1490 O O . VAL B 1 63 ? -1.943 10.359 17.703 1 95.5 63 VAL B O 1
ATOM 1493 N N . THR B 1 64 ? -2.027 9.391 15.672 1 95.69 64 THR B N 1
ATOM 1494 C CA . THR B 1 64 ? -0.624 9.672 15.391 1 95.69 64 THR B CA 1
ATOM 1495 C C . THR B 1 64 ? -0.466 11.055 14.766 1 95.69 64 THR B C 1
ATOM 1497 O O . THR B 1 64 ? 0.635 11.438 14.359 1 95.69 64 THR B O 1
ATOM 1500 N N . LYS B 1 65 ? -1.618 11.742 14.5 1 93.5 65 LYS B N 1
ATOM 1501 C CA . LYS B 1 65 ? -1.645 13.141 14.102 1 93.5 65 LYS B CA 1
ATOM 1502 C C . LYS B 1 65 ? -1.213 13.312 12.648 1 93.5 65 LYS B C 1
ATOM 1504 O O . LYS B 1 65 ? -0.572 14.305 12.297 1 93.5 65 LYS B O 1
ATOM 1509 N N . VAL B 1 66 ? -1.385 12.289 11.883 1 94.69 66 VAL B N 1
ATOM 1510 C CA . VAL B 1 66 ? -1.388 12.484 10.438 1 94.69 66 VAL B CA 1
ATOM 1511 C C . VAL B 1 66 ? -2.691 13.156 10.008 1 94.69 66 VAL B C 1
ATOM 1513 O O . VAL B 1 66 ? -3.779 12.672 10.336 1 94.69 66 VAL B O 1
ATOM 1516 N N . ARG B 1 67 ? -2.516 14.258 9.32 1 92.75 67 ARG B N 1
ATOM 1517 C CA . ARG B 1 67 ? -3.689 15.07 9.023 1 92.75 67 ARG B CA 1
ATOM 1518 C C . ARG B 1 67 ? -3.754 15.414 7.539 1 92.75 67 ARG B C 1
ATOM 1520 O O . ARG B 1 67 ? -2.734 15.398 6.848 1 92.75 67 ARG B O 1
ATOM 1527 N N . TYR B 1 68 ? -4.973 15.562 7.172 1 91 68 TYR B N 1
ATOM 1528 C CA . TYR B 1 68 ? -5.234 16.078 5.832 1 91 68 TYR B CA 1
ATOM 1529 C C . TYR B 1 68 ? -6.34 17.141 5.863 1 91 68 TYR B C 1
ATOM 1531 O O . TYR B 1 68 ? -7.098 17.219 6.832 1 91 68 TYR B O 1
ATOM 1539 N N . GLU B 1 69 ? -6.289 18.109 4.977 1 86.69 69 GLU B N 1
ATOM 1540 C CA . GLU B 1 69 ? -7.316 19.141 4.941 1 86.69 69 GLU B CA 1
ATOM 1541 C C . GLU B 1 69 ? -8.68 18.562 4.59 1 86.69 69 GLU B C 1
ATOM 1543 O O . GLU B 1 69 ? -8.898 18.125 3.457 1 86.69 69 GLU B O 1
ATOM 1548 N N . ASN B 1 70 ? -9.477 18.688 5.574 1 77.44 70 ASN B N 1
ATOM 1549 C CA . ASN B 1 70 ? -10.828 18.156 5.387 1 77.44 70 ASN B CA 1
ATOM 1550 C C . ASN B 1 70 ? -11.594 18.953 4.328 1 77.44 70 ASN B C 1
ATOM 1552 O O . ASN B 1 70 ? -11.414 20.156 4.199 1 77.44 70 ASN B O 1
ATOM 1556 N N . ARG B 1 71 ? -12.312 18.297 3.496 1 79.44 71 ARG B N 1
ATOM 1557 C CA . ARG B 1 71 ? -13.164 18.844 2.449 1 79.44 71 ARG B CA 1
ATOM 1558 C C . ARG B 1 71 ? -12.344 19.344 1.269 1 79.44 71 ARG B C 1
ATOM 1560 O O . ARG B 1 71 ? -12.852 20.062 0.402 1 79.44 71 ARG B O 1
ATOM 1567 N N . ASN B 1 72 ? -11.055 19.109 1.456 1 90.31 72 ASN B N 1
ATOM 1568 C CA . ASN B 1 72 ? -10.242 19.203 0.248 1 90.31 72 ASN B CA 1
ATOM 1569 C C . ASN B 1 72 ? -10.172 17.875 -0.498 1 90.31 72 ASN B C 1
ATOM 1571 O O . ASN B 1 72 ? -9.602 16.906 0.001 1 90.31 72 ASN B O 1
ATOM 1575 N N . PHE B 1 73 ? -10.727 17.891 -1.619 1 94.69 73 PHE B N 1
ATOM 1576 C CA . PHE B 1 73 ? -10.906 16.672 -2.383 1 94.69 73 PHE B CA 1
ATOM 1577 C C . PHE B 1 73 ? -9.57 15.984 -2.641 1 94.69 73 PHE B C 1
ATOM 1579 O O . PHE B 1 73 ? -9.445 14.773 -2.482 1 94.69 73 PHE B O 1
ATOM 1586 N N . LEU B 1 74 ? -8.531 16.781 -2.988 1 95.69 74 LEU B N 1
ATOM 1587 C CA . LEU B 1 74 ? -7.238 16.203 -3.336 1 95.69 74 LEU B CA 1
ATOM 1588 C C . LEU B 1 74 ? -6.562 15.602 -2.109 1 95.69 74 LEU B C 1
ATOM 1590 O O . LEU B 1 74 ? -5.953 14.531 -2.193 1 95.69 74 LEU B O 1
ATOM 1594 N N . SER B 1 75 ? -6.66 16.25 -0.97 1 96.81 75 SER B N 1
ATOM 1595 C CA . SER B 1 75 ? -6.082 15.711 0.26 1 96.81 75 SER B CA 1
ATOM 1596 C C . SER B 1 75 ? -6.766 14.422 0.681 1 96.81 75 SER B C 1
ATOM 1598 O O . SER B 1 75 ? -6.102 13.461 1.082 1 96.81 75 SER B O 1
ATOM 1600 N N . THR B 1 76 ? -8.086 14.43 0.522 1 97.06 76 THR B N 1
ATOM 1601 C CA . THR B 1 76 ? -8.859 13.242 0.887 1 97.06 76 THR B CA 1
ATOM 1602 C C . THR B 1 76 ? -8.547 12.086 -0.057 1 97.06 76 THR B C 1
ATOM 1604 O O . THR B 1 76 ? -8.438 10.938 0.376 1 97.06 76 THR B O 1
ATOM 1607 N N . LEU B 1 77 ? -8.398 12.43 -1.299 1 98.06 77 LEU B N 1
ATOM 1608 C CA . LEU B 1 77 ? -8.078 11.43 -2.314 1 98.06 77 LEU B CA 1
ATOM 1609 C C . LEU B 1 77 ? -6.73 10.781 -2.035 1 98.06 77 LEU B C 1
ATOM 1611 O O . LEU B 1 77 ? -6.613 9.555 -2.061 1 98.06 77 LEU B O 1
ATOM 1615 N N . ILE B 1 78 ? -5.742 11.555 -1.716 1 98.44 78 ILE B N 1
ATOM 1616 C CA . ILE B 1 78 ? -4.395 11.047 -1.485 1 98.44 78 ILE B CA 1
ATOM 1617 C C . ILE B 1 78 ? -4.367 10.219 -0.2 1 98.44 78 ILE B C 1
ATOM 1619 O O . ILE B 1 78 ? -3.752 9.156 -0.152 1 98.44 78 ILE B O 1
ATOM 1623 N N . MET B 1 79 ? -5.082 10.719 0.792 1 98 79 MET B N 1
ATOM 1624 C CA . MET B 1 79 ? -5.168 9.945 2.025 1 98 79 MET B CA 1
ATOM 1625 C C . MET B 1 79 ? -5.836 8.594 1.773 1 98 79 MET B C 1
ATOM 1627 O O . MET B 1 79 ? -5.418 7.578 2.326 1 98 79 MET B O 1
ATOM 1631 N N . GLY B 1 80 ? -6.883 8.594 0.948 1 98.62 80 GLY B N 1
ATOM 1632 C CA . GLY B 1 80 ? -7.551 7.359 0.582 1 98.62 80 GLY B CA 1
ATOM 1633 C C . GLY B 1 80 ? -6.645 6.383 -0.146 1 98.62 80 GLY B C 1
ATOM 1634 O O . GLY B 1 80 ? -6.648 5.188 0.145 1 98.62 80 GLY B O 1
ATOM 1635 N N . ILE B 1 81 ? -5.848 6.871 -1.07 1 98.81 81 ILE B N 1
ATOM 1636 C CA . ILE B 1 81 ? -4.902 6.051 -1.818 1 98.81 81 ILE B CA 1
ATOM 1637 C C . ILE B 1 81 ? -3.883 5.438 -0.862 1 98.81 81 ILE B C 1
ATOM 1639 O O . ILE B 1 81 ? -3.609 4.234 -0.921 1 98.81 81 ILE B O 1
ATOM 1643 N N . LEU B 1 82 ? -3.361 6.289 0.037 1 98.81 82 LEU B N 1
ATOM 1644 C CA . LEU B 1 82 ? -2.387 5.832 1.021 1 98.81 82 LEU B CA 1
ATOM 1645 C C . LEU B 1 82 ? -2.998 4.777 1.939 1 98.81 82 LEU B C 1
ATOM 1647 O O . LEU B 1 82 ? -2.383 3.74 2.195 1 98.81 82 LEU B O 1
ATOM 1651 N N . PHE B 1 83 ? -4.207 4.984 2.391 1 98.75 83 PHE B N 1
ATOM 1652 C CA . PHE B 1 83 ? -4.895 4.078 3.303 1 98.75 83 PHE B CA 1
ATOM 1653 C C . PHE B 1 83 ? -5.199 2.748 2.619 1 98.75 83 PHE B C 1
ATOM 1655 O O . PHE B 1 83 ? -4.914 1.683 3.168 1 98.75 83 PHE B O 1
ATOM 1662 N N . GLY B 1 84 ? -5.77 2.809 1.43 1 98.88 84 GLY B N 1
ATOM 1663 C CA . GLY B 1 84 ? -6.055 1.594 0.682 1 98.88 84 GLY B CA 1
ATOM 1664 C C . GLY B 1 84 ? -4.812 0.77 0.39 1 98.88 84 GLY B C 1
ATOM 1665 O O . GLY B 1 84 ? -4.852 -0.461 0.443 1 98.88 84 GLY B O 1
ATOM 1666 N N . SER B 1 85 ? -3.703 1.451 0.076 1 98.81 85 SER B N 1
ATOM 1667 C CA . SER B 1 85 ? -2.434 0.769 -0.154 1 98.81 85 SER B CA 1
ATOM 1668 C C . SER B 1 85 ? -1.944 0.071 1.11 1 98.81 85 SER B C 1
ATOM 1670 O O . SER B 1 85 ? -1.408 -1.037 1.046 1 98.81 85 SER B O 1
ATOM 1672 N N . ALA B 1 86 ? -2.15 0.727 2.205 1 98.81 86 ALA B N 1
ATOM 1673 C CA . ALA B 1 86 ? -1.738 0.132 3.475 1 98.81 86 ALA B CA 1
ATOM 1674 C C . ALA B 1 86 ? -2.592 -1.087 3.812 1 98.81 86 ALA B C 1
ATOM 1676 O O . ALA B 1 86 ? -2.082 -2.084 4.332 1 98.81 86 ALA B O 1
ATOM 1677 N N . VAL B 1 87 ? -3.848 -0.958 3.594 1 98.56 87 VAL B N 1
ATOM 1678 C CA . VAL B 1 87 ? -4.742 -2.088 3.824 1 98.56 87 VAL B CA 1
ATOM 1679 C C . VAL B 1 87 ? -4.273 -3.291 3.008 1 98.56 87 VAL B C 1
ATOM 1681 O O . VAL B 1 87 ? -4.23 -4.414 3.516 1 98.56 87 VAL B O 1
ATOM 1684 N N . LEU B 1 88 ? -3.938 -3.025 1.763 1 98.31 88 LEU B N 1
ATOM 1685 C CA . LEU B 1 88 ? -3.432 -4.086 0.896 1 98.31 88 LEU B CA 1
ATOM 1686 C C . LEU B 1 88 ? -2.133 -4.664 1.447 1 98.31 88 LEU B C 1
ATOM 1688 O O . LEU B 1 88 ? -2.014 -5.879 1.618 1 98.31 88 LEU B O 1
ATOM 1692 N N . SER B 1 89 ? -1.19 -3.844 1.782 1 98.31 89 SER B N 1
ATOM 1693 C CA . SER B 1 89 ? 0.177 -4.246 2.098 1 98.31 89 SER B CA 1
ATOM 1694 C C . SER B 1 89 ? 0.259 -4.887 3.479 1 98.31 89 SER B C 1
ATOM 1696 O O . SER B 1 89 ? 1.024 -5.832 3.686 1 98.31 89 SER B O 1
ATOM 1698 N N . LEU B 1 90 ? -0.517 -4.418 4.391 1 98.19 90 LEU B N 1
ATOM 1699 C CA . LEU B 1 90 ? -0.338 -4.832 5.777 1 98.19 90 LEU B CA 1
ATOM 1700 C C . LEU B 1 90 ? -1.337 -5.922 6.152 1 98.19 90 LEU B C 1
ATOM 1702 O O . LEU B 1 90 ? -1.118 -6.668 7.109 1 98.19 90 LEU B O 1
ATOM 1706 N N . PHE B 1 91 ? -2.402 -5.98 5.492 1 96.44 91 PHE B N 1
ATOM 1707 C CA . PHE B 1 91 ? -3.432 -6.93 5.902 1 96.44 91 PHE B CA 1
ATOM 1708 C C . PHE B 1 91 ? -3.717 -7.934 4.789 1 96.44 91 PHE B C 1
ATOM 1710 O O . PHE B 1 91 ? -3.428 -9.125 4.934 1 96.44 91 PHE B O 1
ATOM 1717 N N . SER B 1 92 ? -4.074 -7.496 3.646 1 96.06 92 SER B N 1
ATOM 1718 C CA . SER B 1 92 ? -4.586 -8.406 2.625 1 96.06 92 SER B CA 1
ATOM 1719 C C . SER B 1 92 ? -3.475 -9.289 2.07 1 96.06 92 SER B C 1
ATOM 1721 O O . SER B 1 92 ? -3.631 -10.508 1.983 1 96.06 92 SER B O 1
ATOM 1723 N N . LEU B 1 93 ? -2.387 -8.711 1.725 1 96.5 93 LEU B N 1
ATOM 1724 C CA . L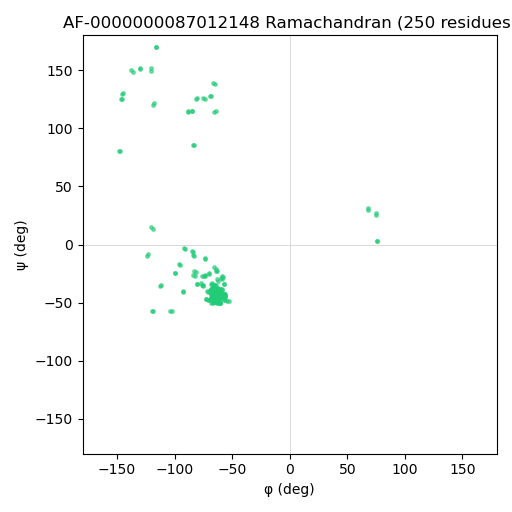EU B 1 93 ? -1.306 -9.5 1.142 1 96.5 93 LEU B CA 1
ATOM 1725 C C . LEU B 1 93 ? -0.769 -10.516 2.146 1 96.5 93 LEU B C 1
ATOM 1727 O O . LEU B 1 93 ? -0.677 -11.711 1.844 1 96.5 93 LEU B O 1
ATOM 1731 N N . PRO B 1 94 ? -0.463 -10.133 3.328 1 94.81 94 PRO B N 1
ATOM 1732 C CA . PRO B 1 94 ? 0.014 -11.125 4.293 1 94.81 94 PRO B CA 1
ATOM 1733 C C . PRO B 1 94 ? -0.977 -12.266 4.504 1 94.81 94 PRO B C 1
ATOM 1735 O O . PRO B 1 94 ? -0.575 -13.43 4.598 1 94.81 94 PRO B O 1
ATOM 1738 N N . VAL B 1 95 ? -2.238 -11.945 4.602 1 91.44 95 VAL B N 1
ATOM 1739 C CA . VAL B 1 95 ? -3.25 -12.977 4.809 1 91.44 95 VAL B CA 1
ATOM 1740 C C . VAL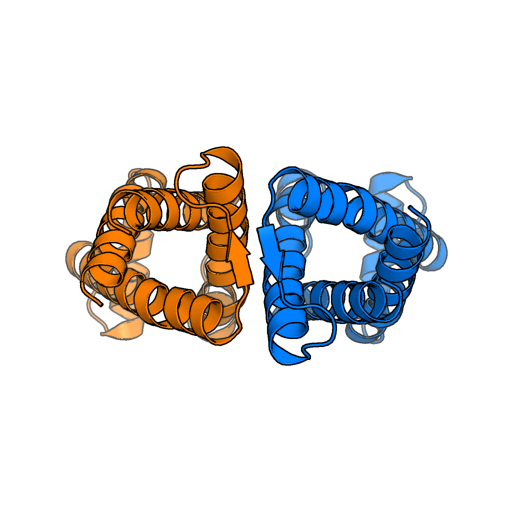 B 1 95 ? -3.234 -13.961 3.637 1 91.44 95 VAL B C 1
ATOM 1742 O O . VAL B 1 95 ? -3.281 -15.18 3.84 1 91.44 95 VAL B O 1
ATOM 1745 N N . HIS B 1 96 ? -3.043 -13.484 2.424 1 90.31 96 HIS B N 1
ATOM 1746 C CA . HIS B 1 96 ? -3.098 -14.344 1.249 1 90.31 96 HIS B CA 1
ATOM 1747 C C . HIS B 1 96 ? -1.769 -15.062 1.031 1 90.31 96 HIS B C 1
ATOM 1749 O O . HIS B 1 96 ? -1.737 -16.172 0.487 1 90.31 96 HIS B O 1
ATOM 1755 N N . LEU B 1 97 ? -0.744 -14.5 1.463 1 91 97 LEU B N 1
ATOM 1756 C CA . LEU B 1 97 ? 0.565 -15.117 1.298 1 91 97 LEU B CA 1
ATOM 1757 C C . LEU B 1 97 ? 0.809 -16.172 2.379 1 91 97 LEU B C 1
ATOM 1759 O O . LEU B 1 97 ? 1.531 -17.141 2.156 1 91 97 LEU B O 1
ATOM 1763 N N . LEU B 1 98 ? 0.105 -16.047 3.543 1 91.12 98 LEU B N 1
ATOM 1764 C CA . LEU B 1 98 ? 0.419 -16.922 4.664 1 91.12 98 LEU B CA 1
ATOM 1765 C C . LEU B 1 98 ? -0.723 -17.891 4.93 1 91.12 98 LEU B C 1
ATOM 1767 O O . LEU B 1 98 ? -0.496 -19.016 5.41 1 91.12 98 LEU B O 1
ATOM 1771 N N . VAL B 1 99 ? -1.961 -17.469 4.73 1 86.25 99 VAL B N 1
ATOM 1772 C CA . VAL B 1 99 ? -3.098 -18.266 5.188 1 86.25 99 VAL B CA 1
ATOM 1773 C C . VAL B 1 99 ? -3.742 -18.969 4.004 1 86.25 99 VAL B C 1
ATOM 1775 O O . VAL B 1 99 ? -3.822 -20.203 3.98 1 86.25 99 VAL B O 1
ATOM 1778 N N . PHE B 1 100 ? -4.168 -18.203 3.023 1 84.5 100 PHE B N 1
ATOM 1779 C CA . PHE B 1 100 ? -4.715 -18.859 1.84 1 84.5 100 PHE B CA 1
ATOM 1780 C C . PHE B 1 100 ? -4.371 -18.078 0.581 1 84.5 100 PHE B C 1
ATOM 1782 O O . PHE B 1 100 ? -4.68 -16.875 0.485 1 84.5 100 PHE B O 1
ATOM 1789 N N . PRO B 1 101 ? -3.881 -18.812 -0.314 1 80.25 101 PRO B N 1
ATOM 1790 C CA . PRO B 1 101 ? -3.322 -18.156 -1.494 1 80.25 101 PRO B CA 1
ATOM 1791 C C . PRO B 1 101 ? -4.391 -17.766 -2.514 1 80.25 101 PRO B C 1
ATOM 1793 O O . PRO B 1 101 ? -5.289 -18.547 -2.803 1 80.25 101 PRO B O 1
ATOM 1796 N N . ILE B 1 102 ? -4.363 -16.469 -2.842 1 81.69 102 ILE B N 1
ATOM 1797 C CA . ILE B 1 102 ? -5.098 -15.992 -4.012 1 81.69 102 ILE B CA 1
ATOM 1798 C C . ILE B 1 102 ? -4.129 -15.352 -5 1 81.69 102 ILE B C 1
ATOM 1800 O O . ILE B 1 102 ? -3.064 -14.867 -4.613 1 81.69 102 ILE B O 1
ATOM 1804 N N . LYS B 1 103 ? -4.52 -15.484 -6.219 1 85.94 103 LYS B N 1
ATOM 1805 C CA . LYS B 1 103 ? -3.705 -14.836 -7.238 1 85.94 103 LYS B CA 1
ATOM 1806 C C . LYS B 1 103 ? -3.809 -13.312 -7.137 1 85.94 103 LYS B C 1
ATOM 1808 O O . LYS B 1 103 ? -4.91 -12.766 -7.129 1 85.94 103 LYS B O 1
ATOM 1813 N N . ILE B 1 104 ? -2.691 -12.695 -7.07 1 89.88 104 ILE B N 1
ATOM 1814 C CA . ILE B 1 104 ? -2.652 -11.242 -7.023 1 89.88 104 ILE B CA 1
ATOM 1815 C C . ILE B 1 104 ? -2.703 -10.672 -8.438 1 89.88 104 ILE B C 1
ATOM 1817 O O . ILE B 1 104 ? -1.809 -10.93 -9.25 1 89.88 104 ILE B O 1
ATOM 1821 N N . THR B 1 105 ? -3.771 -9.977 -8.727 1 91.94 105 THR B N 1
ATOM 1822 C CA . THR B 1 105 ? -3.963 -9.352 -10.031 1 91.94 105 THR B CA 1
ATOM 1823 C C . THR B 1 105 ? -4.008 -7.836 -9.914 1 91.94 105 THR B C 1
ATOM 1825 O O . THR B 1 105 ? -4.07 -7.297 -8.805 1 91.94 105 THR B O 1
ATOM 1828 N N . LEU B 1 106 ? -3.979 -7.191 -11.062 1 94.56 106 LEU B N 1
ATOM 1829 C CA . LEU B 1 106 ? -4.105 -5.738 -11.062 1 94.56 106 LEU B CA 1
ATOM 1830 C C . LEU B 1 106 ? -5.461 -5.309 -10.516 1 94.56 106 LEU B C 1
ATOM 1832 O O . LEU B 1 106 ? -5.559 -4.309 -9.797 1 94.56 106 LEU B O 1
ATOM 1836 N N . THR B 1 107 ? -6.461 -6.059 -10.852 1 94.69 107 THR B N 1
ATOM 1837 C CA . THR B 1 107 ? -7.805 -5.785 -10.352 1 94.69 107 THR B CA 1
ATOM 1838 C C . THR B 1 107 ? -7.836 -5.84 -8.828 1 94.69 107 THR B C 1
ATOM 1840 O O . THR B 1 107 ? -8.453 -4.988 -8.188 1 94.69 107 THR B O 1
ATOM 1843 N N . TYR B 1 108 ? -7.152 -6.816 -8.273 1 94.12 108 TYR B N 1
ATOM 1844 C CA . TYR B 1 108 ? -7.051 -6.984 -6.828 1 94.12 108 TYR B CA 1
ATOM 1845 C C . TYR B 1 108 ? -6.379 -5.777 -6.184 1 94.12 108 TYR B C 1
ATOM 1847 O O . TYR B 1 108 ? -6.852 -5.27 -5.164 1 94.12 108 TYR B O 1
ATOM 1855 N N . VAL B 1 109 ? -5.332 -5.305 -6.809 1 96.94 109 VAL B N 1
ATOM 1856 C CA . VAL B 1 109 ? -4.594 -4.148 -6.309 1 96.94 109 VAL B CA 1
ATOM 1857 C C . VAL B 1 109 ? -5.473 -2.9 -6.391 1 96.94 109 VAL B C 1
ATOM 1859 O O . VAL B 1 109 ? -5.617 -2.17 -5.406 1 96.94 109 VAL B O 1
ATOM 1862 N N . LEU B 1 110 ? -6.141 -2.686 -7.484 1 98 110 LEU B N 1
ATOM 1863 C CA . LEU B 1 110 ? -6.957 -1.5 -7.715 1 98 110 LEU B CA 1
ATOM 1864 C C . LEU B 1 110 ? -8.18 -1.5 -6.805 1 98 110 LEU B C 1
ATOM 1866 O O . LEU B 1 110 ? -8.641 -0.439 -6.371 1 98 110 LEU B O 1
ATOM 1870 N N . ALA B 1 111 ? -8.711 -2.654 -6.516 1 98.06 111 ALA B N 1
ATOM 1871 C CA . ALA B 1 111 ? -9.859 -2.773 -5.621 1 98.06 111 ALA B CA 1
ATOM 1872 C C . ALA B 1 111 ? -9.539 -2.219 -4.238 1 98.06 111 ALA B C 1
ATOM 1874 O O . ALA B 1 111 ? -10.344 -1.489 -3.652 1 98.06 111 ALA B O 1
ATOM 1875 N N . HIS B 1 112 ? -8.375 -2.543 -3.768 1 98.44 112 HIS B N 1
ATOM 1876 C CA . HIS B 1 112 ? -8 -2.086 -2.436 1 98.44 112 HIS B CA 1
ATOM 1877 C C . HIS B 1 112 ? -7.75 -0.581 -2.42 1 98.44 112 HIS B C 1
ATOM 1879 O O . HIS B 1 112 ? -8.133 0.107 -1.472 1 98.44 112 HIS B O 1
ATOM 1885 N N . ILE B 1 113 ? -7.094 -0.113 -3.455 1 98.75 113 ILE B N 1
ATOM 1886 C CA . ILE B 1 113 ? -6.902 1.328 -3.566 1 98.75 113 ILE B CA 1
ATOM 1887 C C . ILE B 1 113 ? -8.258 2.029 -3.607 1 98.75 113 ILE B C 1
ATOM 1889 O O . ILE B 1 113 ? -8.461 3.035 -2.926 1 98.75 113 ILE B O 1
ATOM 1893 N N . PHE B 1 114 ? -9.18 1.525 -4.375 1 98.81 114 PHE B N 1
ATOM 1894 C CA . PHE B 1 114 ? -10.531 2.066 -4.504 1 98.81 114 PHE B CA 1
ATOM 1895 C C . PHE B 1 114 ? -11.25 2.043 -3.158 1 98.81 114 PHE B C 1
ATOM 1897 O O . PHE B 1 114 ? -11.906 3.016 -2.785 1 98.81 114 PHE B O 1
ATOM 1904 N N . TYR B 1 115 ? -11.102 0.925 -2.434 1 98.69 115 TYR B N 1
ATOM 1905 C CA . TYR B 1 115 ? -11.656 0.833 -1.087 1 98.69 115 TYR B CA 1
ATOM 1906 C C . TYR B 1 115 ? -11.164 1.984 -0.217 1 98.69 115 TYR B C 1
ATOM 1908 O O . TYR B 1 115 ? -11.961 2.643 0.458 1 98.69 115 TYR B O 1
ATOM 1916 N N . GLY B 1 116 ? -9.852 2.221 -0.223 1 98.88 116 GLY B N 1
ATOM 1917 C CA . GLY B 1 116 ? -9.297 3.309 0.565 1 98.88 116 GLY B CA 1
ATOM 1918 C C . GLY B 1 116 ? -9.828 4.672 0.16 1 98.88 116 GLY B C 1
ATOM 1919 O O . GLY B 1 116 ? -10.188 5.484 1.015 1 98.88 116 GLY B O 1
ATOM 1920 N N . ILE B 1 117 ? -9.93 4.891 -1.123 1 98.69 117 ILE B N 1
ATOM 1921 C CA . ILE B 1 117 ? -10.391 6.168 -1.658 1 98.69 117 ILE B CA 1
ATOM 1922 C C . ILE B 1 117 ? -11.828 6.418 -1.213 1 98.69 117 ILE B C 1
ATOM 1924 O O . ILE B 1 117 ? -12.141 7.473 -0.648 1 98.69 117 ILE B O 1
ATOM 1928 N N . ILE B 1 118 ? -12.688 5.488 -1.401 1 98.69 118 ILE B N 1
ATOM 1929 C CA . ILE B 1 118 ? -14.094 5.648 -1.055 1 98.69 118 ILE B CA 1
ATOM 1930 C C . ILE B 1 118 ? -14.242 5.805 0.458 1 98.69 118 ILE B C 1
ATOM 1932 O O . ILE B 1 118 ? -15.023 6.629 0.931 1 98.69 118 ILE B O 1
ATOM 1936 N N . THR B 1 119 ? -13.508 4.984 1.201 1 98.56 119 THR B N 1
ATOM 1937 C CA . THR B 1 119 ? -13.562 5.039 2.658 1 98.56 119 THR B CA 1
ATOM 1938 C C . THR B 1 119 ? -13.219 6.438 3.162 1 98.56 119 THR B C 1
ATOM 1940 O O . THR B 1 119 ? -13.953 7.004 3.977 1 98.56 119 THR B O 1
ATOM 1943 N N . TYR B 1 120 ? -12.25 7.035 2.629 1 97.56 120 TYR B N 1
ATOM 1944 C CA . TYR B 1 120 ? -11.828 8.336 3.135 1 97.56 120 TYR B CA 1
ATOM 1945 C C . TYR B 1 120 ? -12.727 9.445 2.594 1 97.56 120 TYR B C 1
ATOM 1947 O O . TYR B 1 120 ? -12.953 10.453 3.268 1 97.56 120 TYR B O 1
ATOM 1955 N N . LEU B 1 121 ? -13.211 9.289 1.368 1 97.19 121 LEU B N 1
ATOM 1956 C CA . LEU B 1 121 ? -14.164 10.266 0.854 1 97.19 121 LEU B CA 1
ATOM 1957 C C . LEU B 1 121 ? -15.43 10.289 1.706 1 97.19 121 LEU B C 1
ATOM 1959 O O . LEU B 1 121 ? -15.914 11.359 2.08 1 97.19 121 LEU B O 1
ATOM 1963 N N . VAL B 1 122 ? -15.914 9.125 2.027 1 97.19 122 VAL B N 1
ATOM 1964 C CA . VA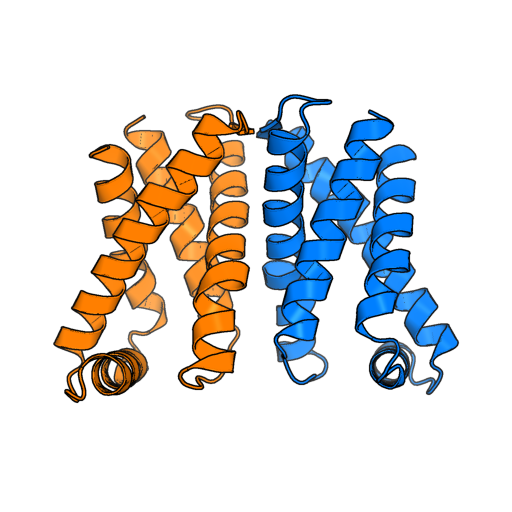L B 1 122 ? -17.109 9.031 2.869 1 97.19 122 VAL B CA 1
ATOM 1965 C C . VAL B 1 122 ? -16.781 9.562 4.266 1 97.19 122 VAL B C 1
ATOM 1967 O O . VAL B 1 122 ? -17.562 10.344 4.828 1 97.19 122 VAL B O 1
ATOM 1970 N N . TYR B 1 123 ? -15.641 9.156 4.793 1 96.38 123 TYR B N 1
ATOM 1971 C CA . TYR B 1 123 ? -15.234 9.609 6.117 1 96.38 123 TYR B CA 1
ATOM 1972 C C . TYR B 1 123 ? -15.133 11.125 6.168 1 96.38 123 TYR B C 1
ATOM 1974 O O . TYR B 1 123 ? -15.594 11.758 7.117 1 96.38 123 TYR B O 1
ATOM 1982 N N . SER B 1 124 ? -14.492 11.648 5.121 1 93.75 124 SER B N 1
ATOM 1983 C CA . SER B 1 124 ? -14.305 13.094 5.051 1 93.75 124 SER B CA 1
ATOM 1984 C C . SER B 1 124 ? -15.641 13.82 4.926 1 93.75 124 SER B C 1
ATOM 1986 O O . SER B 1 124 ? -15.805 14.93 5.438 1 93.75 124 SER B O 1
ATOM 1988 N N . PHE B 1 125 ? -16.547 13.234 4.238 1 92.19 125 PHE B N 1
ATOM 1989 C CA . PHE B 1 125 ? -17.859 13.82 4.043 1 92.19 125 PHE B CA 1
ATOM 1990 C C . PHE B 1 125 ? -18.625 13.906 5.359 1 92.19 125 PHE B C 1
ATOM 1992 O O . PHE B 1 125 ? -19.328 14.883 5.617 1 92.19 125 PHE B O 1
ATOM 1999 N N . PHE B 1 126 ? -18.5 12.977 6.277 1 90 126 PHE B N 1
ATOM 2000 C CA . PHE B 1 126 ? -19.25 12.922 7.523 1 90 126 PHE B CA 1
ATOM 2001 C C . PHE B 1 126 ? -18.453 13.547 8.664 1 90 126 PHE B C 1
ATOM 2003 O O . PHE B 1 126 ? -18.984 13.734 9.766 1 90 126 PHE B O 1
ATOM 2010 N N . LYS B 1 127 ? -17.125 13.703 8.453 1 84.19 127 LYS B N 1
ATOM 2011 C CA . LYS B 1 127 ? -16.281 14.297 9.492 1 84.19 127 LYS B CA 1
ATOM 2012 C C . LYS B 1 127 ? -16.578 15.789 9.633 1 84.19 127 LYS B C 1
ATOM 2014 O O . LYS B 1 127 ? -16.297 16.391 10.68 1 84.19 127 LYS B O 1
#

Organism: Acidianus infernus (NCBI:txid12915)

Foldseek 3Di:
DVLLLVLLQVLLVVLCVLCPVPLQVLLVQCCLPPVGRDSVVSSVVSSVVSSVLSVVVVVVCVVVPPDFDQPPLVRLQVQLQVSLQCCCPPPVVVCQVPRNPDDDDPSNSVSSSSSSSSSSVSSSVVD/DVLLLVLLQVLLVVLCVLCPVPLQVLLVQCCLPPVGRDSVVSSVVSSVVSSVLSVVVVVVCVVVPPDFDQPPLVRLQVQLQVSLQCCCPPPVVVCQVPRNPDDDDPSNSVSSSSSSSSSSVSSSVVD

Radius of gyration: 18.46 Å; Cα contacts (8 Å, |Δi|>4): 405; chains: 2; bounding box: 48×44×39 Å

pLDDT: mean 95.41, std 4.3, range [77.31, 98.88]

Secondary structure (DSSP, 8-state):
-HHHHHHHHHHHHHHGGGGTT-THHHHHHHHHHHS---HHHHHHHHHHHHHHHHHHHHHHHHHTTEE--TT-HHHHHHHHHHHHHHIIIIIIHHHHHHTS-----HHHHHHHHHHHHHHHHHHHHH-/-HHHHHHHHHHHHHHGGGGTT-THHHHHHHHHHHS---HHHHHHHHHHHHHHHHHHHHHHHHHTT-EE-TT-HHHHHHHHHHHHHHIIIIIIHHHHHHTS-----HHHHHHHHHHHHHHHHHHHHH-